Protein AF-A0A015TTP5-F1 (afdb_monomer_lite)

Sequence (247 aa):
EFKDDIIRSNTDPIQEREKSLESRDKLELQMKDNTYEEDYQNMPSEIISFYQAVRSLEIVGQIIKNRKGSISKQKLHEMIKELYLTAFRTIGFLGKIVKSTKEELTISIQSKVEKADSKSEIAERINLFFQLMSFNFCLGIFSKVINSVGNRDLKPIFDDVANELNTPAAKLISFSIKTCYGKLSIPELRLLYKEFENNPVALRILKARVKSYLYNNYVKYDERQRIASTLKMSLIQPRGNNLISRT

Secondary structure (DSSP, 8-state):
---TTEEES---HHHHHHHHHHHHHHHHHHHHHS-GGGSGGGS-HHHHHHHHHHHHHHHHHHHHHHHTTTS-HHHHHHHHHHHHHHHHHHHHHHHHHHHHHHHHHHHHHHTT---HHHHHHHHHHHHHHHHHHHHHHHHHHHHHHHHHH--GGGHHHHHHHHHHH--HHHHHHHHHHHHHHS---HHHHHHHHHHTTT-HHHHHHHHHHHHHHHHSS---HHHHHHHHHHTTPEEE-------S---

Organism: NCBI:txid1339316

Structure (mmCIF, N/CA/C/O backbone):
data_AF-A0A015TTP5-F1
#
_entry.id   AF-A0A015TTP5-F1
#
loop_
_atom_site.group_PDB
_atom_site.id
_atom_site.type_symbol
_atom_site.label_atom_id
_atom_site.label_alt_id
_atom_site.label_comp_id
_atom_site.label_asym_id
_atom_site.label_entity_id
_atom_site.label_seq_id
_atom_site.pdbx_PDB_ins_code
_atom_site.Cartn_x
_atom_site.Cartn_y
_atom_site.Cartn_z
_atom_site.occupancy
_atom_site.B_iso_or_equiv
_atom_site.auth_seq_id
_atom_site.auth_comp_id
_atom_site.auth_asym_id
_atom_site.auth_atom_id
_atom_site.pdbx_PDB_model_num
ATOM 1 N N . GLU A 1 1 ? 1.472 -13.534 -17.812 1.00 41.22 1 GLU A N 1
ATOM 2 C CA . GLU A 1 1 ? 0.434 -12.883 -16.981 1.00 41.22 1 GLU A CA 1
ATOM 3 C C . GLU A 1 1 ? 0.650 -13.152 -15.501 1.00 41.22 1 GLU A C 1
ATOM 5 O O . GLU A 1 1 ? 0.896 -14.294 -15.115 1.00 41.22 1 GLU A O 1
ATOM 10 N N . PHE A 1 2 ? 0.569 -12.111 -14.669 1.00 54.34 2 PHE A N 1
ATOM 11 C CA . PHE A 1 2 ? 0.568 -12.276 -13.216 1.00 54.34 2 PHE A CA 1
ATOM 12 C C . PHE A 1 2 ? -0.787 -12.807 -12.762 1.00 54.34 2 PHE A C 1
ATOM 14 O O . PHE A 1 2 ? -1.829 -12.256 -13.102 1.00 54.34 2 PHE A O 1
ATOM 21 N N . LYS A 1 3 ? -0.775 -13.871 -11.959 1.00 65.62 3 LYS A N 1
ATOM 22 C CA . LYS A 1 3 ? -1.981 -14.476 -11.377 1.00 65.62 3 LYS A CA 1
ATOM 23 C C . LYS A 1 3 ? -2.433 -13.699 -10.133 1.00 65.62 3 LYS A C 1
ATOM 25 O O . LYS A 1 3 ? -2.566 -14.271 -9.049 1.00 65.62 3 LYS A O 1
ATOM 30 N N . ASP A 1 4 ? -2.636 -12.392 -10.285 1.00 70.75 4 ASP A N 1
ATOM 31 C CA . ASP A 1 4 ? -3.106 -11.518 -9.202 1.00 70.75 4 ASP A CA 1
ATOM 32 C C . ASP A 1 4 ? -4.536 -11.881 -8.779 1.00 70.75 4 ASP A C 1
ATOM 34 O O . ASP A 1 4 ? -4.910 -11.680 -7.628 1.00 70.75 4 ASP A O 1
ATOM 38 N N . ASP A 1 5 ? -5.285 -12.534 -9.668 1.00 83.88 5 ASP A N 1
ATOM 39 C CA . ASP A 1 5 ? -6.671 -12.951 -9.457 1.00 83.88 5 ASP A CA 1
ATOM 40 C C . ASP A 1 5 ? -6.821 -14.288 -8.737 1.00 83.88 5 ASP A C 1
ATOM 42 O O . ASP A 1 5 ? -7.934 -14.784 -8.606 1.00 83.88 5 ASP A O 1
ATOM 46 N N . ILE A 1 6 ? -5.732 -14.892 -8.260 1.00 88.56 6 ILE A N 1
ATOM 47 C CA . ILE A 1 6 ? -5.779 -16.208 -7.620 1.00 88.56 6 ILE A CA 1
ATOM 48 C C . ILE A 1 6 ? -5.485 -16.107 -6.121 1.00 88.56 6 ILE A C 1
ATOM 50 O O . ILE A 1 6 ? -4.435 -15.605 -5.690 1.00 88.56 6 ILE A O 1
ATOM 54 N N . ILE A 1 7 ? -6.407 -16.660 -5.329 1.00 89.69 7 ILE A N 1
ATOM 55 C CA . ILE A 1 7 ? -6.339 -16.757 -3.867 1.00 89.69 7 ILE A CA 1
ATOM 56 C C . ILE A 1 7 ? -6.510 -18.229 -3.464 1.00 89.69 7 ILE A C 1
ATOM 58 O O . ILE A 1 7 ? -7.355 -18.943 -3.998 1.00 89.69 7 ILE A O 1
ATOM 62 N N . ARG A 1 8 ? -5.731 -18.701 -2.486 1.00 88.31 8 ARG A N 1
ATOM 63 C CA . ARG A 1 8 ? -5.950 -20.023 -1.875 1.00 88.31 8 ARG A CA 1
ATOM 64 C C . ARG A 1 8 ? -7.269 -20.058 -1.095 1.00 88.31 8 ARG A C 1
ATOM 66 O O . ARG A 1 8 ? -7.571 -19.130 -0.344 1.00 88.31 8 ARG A O 1
ATOM 73 N N . SER A 1 9 ? -8.038 -21.133 -1.233 1.00 86.31 9 SER A N 1
ATOM 74 C CA . SER A 1 9 ? -9.298 -21.335 -0.505 1.00 86.31 9 SER A CA 1
ATOM 75 C C . SER A 1 9 ? -9.102 -21.500 1.001 1.00 86.31 9 SER A C 1
ATOM 77 O O . SER A 1 9 ? -9.989 -21.144 1.770 1.00 86.31 9 SER A O 1
ATOM 79 N N . ASN A 1 10 ? -7.936 -21.998 1.412 1.00 83.88 10 ASN A N 1
ATOM 80 C CA . ASN A 1 10 ? -7.539 -22.123 2.803 1.00 83.88 10 ASN A CA 1
ATOM 81 C C . ASN A 1 10 ? -6.061 -21.744 2.967 1.00 83.88 10 ASN A C 1
ATOM 83 O O . ASN A 1 10 ? -5.240 -22.005 2.084 1.00 83.88 10 ASN A O 1
ATOM 87 N N . THR A 1 11 ? -5.745 -21.115 4.090 1.00 86.62 11 THR A N 1
ATOM 88 C CA . THR A 1 11 ? -4.400 -20.714 4.516 1.00 86.62 11 THR A CA 1
ATOM 89 C C . THR A 1 11 ? -4.363 -20.798 6.030 1.00 86.62 11 THR A C 1
ATOM 91 O O . THR A 1 11 ? -5.332 -20.369 6.653 1.00 86.62 11 THR A O 1
ATOM 94 N N . ASP A 1 12 ? -3.273 -21.297 6.610 1.00 92.38 12 ASP A N 1
ATOM 95 C CA . ASP A 1 12 ? -3.046 -21.197 8.051 1.00 92.38 12 ASP A CA 1
ATOM 96 C C . ASP A 1 12 ? -2.547 -19.778 8.381 1.00 92.38 12 ASP A C 1
ATOM 98 O O . ASP A 1 12 ? -1.415 -19.434 8.023 1.00 92.38 12 ASP A O 1
ATOM 102 N N . PRO A 1 13 ? -3.365 -18.924 9.028 1.00 93.06 13 PRO A N 1
ATOM 103 C CA . PRO A 1 13 ? -2.967 -17.551 9.300 1.00 93.06 13 PRO A CA 1
ATOM 104 C C . PRO A 1 13 ? -1.815 -17.435 10.296 1.00 93.06 13 PRO A C 1
ATOM 106 O O . PRO A 1 13 ? -1.147 -16.404 10.289 1.00 93.06 13 PRO A O 1
ATOM 109 N N . ILE A 1 14 ? -1.594 -18.434 11.161 1.00 93.31 14 ILE A N 1
ATOM 110 C CA . ILE A 1 14 ? -0.469 -18.421 12.106 1.00 93.31 14 ILE A CA 1
ATOM 111 C C . ILE A 1 14 ? 0.828 -18.600 11.323 1.00 93.31 14 ILE A C 1
ATOM 113 O O . ILE A 1 14 ? 1.682 -17.720 11.382 1.00 93.31 14 ILE A O 1
ATOM 117 N N . GLN A 1 15 ? 0.911 -19.644 10.496 1.00 94.06 15 GLN A N 1
ATOM 118 C CA . GLN A 1 15 ? 2.095 -19.909 9.671 1.00 94.06 15 GLN A CA 1
ATOM 119 C C . GLN A 1 15 ? 2.424 -18.746 8.722 1.00 94.06 15 GLN A C 1
ATOM 121 O O . GLN A 1 15 ? 3.586 -18.376 8.560 1.00 94.06 15 GLN A O 1
ATOM 126 N N . GLU A 1 16 ? 1.414 -18.130 8.093 1.00 92.62 16 GLU A N 1
ATOM 127 C CA . GLU A 1 16 ? 1.638 -16.977 7.205 1.00 92.62 16 GLU A CA 1
ATOM 128 C C . GLU A 1 16 ? 2.174 -15.752 7.974 1.00 92.62 16 GLU A C 1
ATOM 130 O O . GLU A 1 16 ? 3.044 -15.035 7.466 1.00 92.62 16 GLU A O 1
ATOM 135 N N . ARG A 1 17 ? 1.714 -15.527 9.214 1.00 91.94 17 ARG A N 1
ATOM 136 C CA . ARG A 1 17 ? 2.232 -14.453 10.077 1.00 91.94 17 ARG A CA 1
ATOM 137 C C . ARG A 1 17 ? 3.652 -14.745 10.548 1.00 91.94 17 ARG A C 1
ATOM 139 O O . ARG A 1 17 ? 4.483 -13.847 10.463 1.00 91.94 17 ARG A O 1
ATOM 146 N N . GLU A 1 18 ? 3.935 -15.965 10.998 1.00 94.00 18 GLU A N 1
ATOM 147 C CA . GLU A 1 18 ? 5.277 -16.395 11.419 1.00 94.00 18 GLU A CA 1
ATOM 148 C C . GLU A 1 18 ? 6.285 -16.203 10.290 1.00 94.00 18 GLU A C 1
ATOM 150 O O . GLU A 1 18 ? 7.279 -15.502 10.461 1.00 94.00 18 GLU A O 1
ATOM 155 N N . LYS A 1 19 ? 5.958 -16.675 9.082 1.00 91.88 19 LYS A N 1
ATOM 156 C CA . LYS A 1 19 ? 6.789 -16.459 7.894 1.00 91.88 19 LYS A CA 1
ATOM 157 C C . LYS A 1 19 ? 7.046 -14.975 7.617 1.00 91.88 19 LYS A C 1
ATOM 159 O O . LYS A 1 19 ? 8.153 -14.590 7.236 1.00 91.88 19 LYS A O 1
ATOM 164 N N . SER A 1 20 ? 6.024 -14.132 7.779 1.00 87.81 20 SER A N 1
ATOM 165 C CA . SER A 1 20 ? 6.180 -12.687 7.607 1.00 87.81 20 SER A CA 1
ATOM 166 C C . SER A 1 20 ? 7.054 -12.056 8.693 1.00 87.81 20 SER A C 1
ATOM 168 O O . SER A 1 20 ? 7.734 -11.078 8.388 1.00 87.81 20 SER A O 1
ATOM 170 N N . LEU A 1 21 ? 7.012 -12.552 9.931 1.00 89.00 21 LEU A N 1
ATOM 171 C CA . LEU A 1 21 ? 7.834 -12.067 11.040 1.00 89.00 21 LEU A CA 1
ATOM 172 C C . LEU A 1 21 ? 9.293 -12.491 10.858 1.00 89.00 21 LEU A C 1
ATOM 174 O O . LEU A 1 21 ? 10.160 -11.627 10.819 1.00 89.00 21 LEU A O 1
ATOM 178 N N . GLU A 1 22 ? 9.555 -13.768 10.574 1.00 92.69 22 GLU A N 1
ATOM 179 C CA . GLU A 1 22 ? 10.908 -14.268 10.296 1.00 92.69 22 GLU A CA 1
ATOM 180 C C . GLU A 1 22 ? 11.581 -13.521 9.141 1.00 92.69 22 GLU A C 1
ATOM 182 O O . GLU A 1 22 ? 12.772 -13.209 9.184 1.00 92.69 22 GLU A O 1
ATOM 187 N N . SER A 1 23 ? 10.823 -13.227 8.079 1.00 88.69 23 SER A N 1
ATOM 188 C CA . SER A 1 23 ? 11.346 -12.453 6.953 1.00 88.69 23 SER A CA 1
ATOM 189 C C . SER A 1 23 ? 11.719 -11.029 7.358 1.00 88.69 23 SER A C 1
ATOM 191 O O . SER A 1 23 ? 12.643 -10.471 6.772 1.00 88.69 23 SER A O 1
ATOM 193 N N . ARG A 1 24 ? 11.000 -10.425 8.310 1.00 85.00 24 ARG A N 1
ATOM 194 C CA . ARG A 1 24 ? 11.309 -9.082 8.814 1.00 85.00 24 ARG A CA 1
ATOM 195 C C . ARG A 1 24 ? 12.529 -9.104 9.720 1.00 85.00 24 ARG A C 1
ATOM 197 O O . ARG A 1 24 ? 13.403 -8.270 9.527 1.00 85.00 24 ARG A O 1
ATOM 204 N N . ASP A 1 25 ? 12.621 -10.081 10.615 1.00 87.62 25 ASP A N 1
ATOM 205 C CA . ASP A 1 25 ? 13.754 -10.219 11.532 1.00 87.62 25 ASP A CA 1
ATOM 206 C C . ASP A 1 25 ? 15.064 -10.430 10.760 1.00 87.62 25 ASP A C 1
ATOM 208 O O . ASP A 1 25 ? 16.069 -9.777 11.037 1.00 87.62 25 ASP A O 1
ATOM 212 N N . LYS A 1 26 ? 15.043 -11.265 9.710 1.00 89.38 26 LYS A N 1
ATOM 213 C CA . LYS A 1 26 ? 16.198 -11.453 8.813 1.00 89.38 26 LYS A CA 1
ATOM 214 C C . LYS A 1 26 ? 16.623 -10.155 8.127 1.00 89.38 26 LYS A C 1
ATOM 216 O O . LYS A 1 26 ? 17.817 -9.887 8.038 1.00 89.38 26 LYS A O 1
ATOM 221 N N . LEU A 1 27 ? 15.664 -9.356 7.654 1.00 84.00 27 LEU A N 1
ATOM 222 C CA . LEU A 1 27 ? 15.956 -8.060 7.037 1.00 84.00 27 LEU A CA 1
ATOM 223 C C . LEU A 1 27 ? 16.527 -7.070 8.059 1.00 84.00 27 LEU A C 1
ATOM 225 O O . LEU A 1 27 ? 17.485 -6.374 7.746 1.00 84.00 27 LEU A O 1
ATOM 229 N N . GLU A 1 28 ? 15.986 -7.017 9.278 1.00 81.56 28 GLU A N 1
ATOM 230 C CA . GLU A 1 28 ? 16.507 -6.141 10.335 1.00 81.56 28 GLU A CA 1
ATOM 231 C C . GLU A 1 28 ? 17.937 -6.513 10.746 1.00 81.56 28 GLU A C 1
ATOM 233 O O . GLU A 1 28 ? 18.759 -5.617 10.932 1.00 81.56 28 GLU A O 1
ATOM 238 N N . LEU A 1 29 ? 18.257 -7.808 10.838 1.00 82.75 29 LEU A N 1
ATOM 239 C CA . LEU A 1 29 ? 19.622 -8.276 11.100 1.00 82.75 29 LEU A CA 1
ATOM 240 C C . LEU A 1 29 ? 20.583 -7.858 9.979 1.00 82.75 29 LEU A C 1
ATOM 242 O O . LEU A 1 29 ? 21.609 -7.245 10.256 1.00 82.75 29 LEU A O 1
ATOM 246 N N . GLN A 1 30 ? 20.206 -8.082 8.716 1.00 79.69 30 GLN A N 1
ATOM 247 C CA . GLN A 1 30 ? 21.008 -7.660 7.559 1.00 79.69 30 GLN A CA 1
ATOM 248 C C . GLN A 1 30 ? 21.230 -6.142 7.506 1.00 79.69 30 GLN A C 1
ATOM 250 O O . GLN A 1 30 ? 22.276 -5.683 7.058 1.00 79.69 30 GLN A O 1
ATOM 255 N N . MET A 1 31 ? 20.251 -5.351 7.951 1.00 70.62 31 MET A N 1
ATOM 256 C CA . MET A 1 31 ? 20.375 -3.894 7.990 1.00 70.62 31 MET A CA 1
ATOM 257 C C . MET A 1 31 ? 21.235 -3.389 9.153 1.00 70.62 31 MET A C 1
ATOM 259 O O . MET A 1 31 ? 21.805 -2.312 9.022 1.00 70.62 31 MET A O 1
ATOM 263 N N . LYS A 1 32 ? 21.330 -4.124 10.271 1.00 65.19 32 LYS A N 1
ATOM 264 C CA . LYS A 1 32 ? 22.196 -3.762 11.409 1.00 65.19 32 LYS A CA 1
ATOM 265 C C . LYS A 1 32 ? 23.677 -4.014 11.132 1.00 65.19 32 LYS A C 1
ATOM 267 O O . LYS A 1 32 ? 24.497 -3.238 11.608 1.00 65.19 32 LYS A O 1
ATOM 272 N N . ASP A 1 33 ? 23.998 -5.055 10.367 1.00 58.06 33 ASP A N 1
ATOM 273 C CA . ASP A 1 33 ? 25.385 -5.377 10.000 1.00 58.06 33 ASP A CA 1
ATOM 274 C C . ASP A 1 33 ? 25.953 -4.430 8.929 1.00 58.06 33 ASP A C 1
ATOM 276 O O . ASP A 1 33 ? 27.167 -4.294 8.798 1.00 58.06 33 ASP A O 1
ATOM 280 N N . ASN A 1 34 ? 25.089 -3.728 8.189 1.00 55.97 34 ASN A N 1
ATOM 281 C CA . ASN A 1 34 ? 25.504 -2.681 7.265 1.00 55.97 34 ASN A CA 1
ATOM 282 C C . ASN A 1 34 ? 25.530 -1.327 7.994 1.00 55.97 34 ASN A C 1
ATOM 284 O O . ASN A 1 34 ? 24.497 -0.673 8.154 1.00 55.97 34 ASN A O 1
ATOM 288 N N . THR A 1 35 ? 26.715 -0.875 8.403 1.00 52.88 35 THR A N 1
ATOM 289 C CA . THR A 1 35 ? 26.990 0.485 8.899 1.00 52.88 35 THR A CA 1
ATOM 290 C C . THR A 1 35 ? 26.777 1.526 7.786 1.00 52.88 35 THR A C 1
ATOM 292 O O . THR A 1 35 ? 27.709 2.114 7.254 1.00 52.88 35 THR A O 1
ATOM 295 N N . TYR A 1 36 ? 25.524 1.781 7.403 1.00 52.91 36 TYR A N 1
ATOM 296 C CA . TYR A 1 36 ? 25.169 2.830 6.435 1.00 52.91 36 TYR A CA 1
ATOM 297 C C . TYR A 1 36 ? 25.340 4.255 6.992 1.00 52.91 36 TYR A C 1
ATOM 299 O O . TYR A 1 36 ? 25.224 5.220 6.238 1.00 52.91 36 TYR A O 1
ATOM 307 N N . GLU A 1 37 ? 25.581 4.412 8.298 1.00 53.44 37 GLU A N 1
ATOM 308 C CA . GLU A 1 37 ? 25.759 5.734 8.912 1.00 53.44 37 GLU A CA 1
ATOM 309 C C . GLU A 1 37 ? 27.061 6.422 8.472 1.00 53.44 37 GLU A C 1
ATOM 311 O O . GLU A 1 37 ? 27.081 7.648 8.382 1.00 53.44 37 GLU A O 1
ATOM 316 N N . GLU A 1 38 ? 28.108 5.669 8.113 1.00 52.72 38 GLU A N 1
ATOM 317 C CA . GLU A 1 38 ? 29.400 6.248 7.709 1.00 52.72 38 GLU A CA 1
ATOM 318 C C . GLU A 1 38 ? 29.422 6.775 6.260 1.00 52.72 38 GLU A C 1
ATOM 320 O O . GLU A 1 38 ? 30.269 7.604 5.937 1.00 52.72 38 GLU A O 1
ATOM 325 N N . ASP A 1 39 ? 28.460 6.397 5.405 1.00 63.62 39 ASP A N 1
ATOM 326 C CA . ASP A 1 39 ? 28.459 6.748 3.968 1.00 63.62 39 ASP A CA 1
ATOM 327 C C . ASP A 1 39 ? 27.261 7.620 3.535 1.00 63.62 39 ASP A C 1
ATOM 329 O O . ASP A 1 39 ? 27.062 7.921 2.356 1.00 63.62 39 ASP A O 1
ATOM 333 N N . TYR A 1 40 ? 26.449 8.075 4.497 1.00 65.94 40 TYR A N 1
ATOM 334 C CA . TYR A 1 40 ? 25.238 8.864 4.241 1.00 65.94 40 TYR A CA 1
ATOM 335 C C . TYR A 1 40 ? 25.513 10.182 3.498 1.00 65.94 40 TYR A C 1
ATOM 337 O O . TYR A 1 40 ? 24.699 10.624 2.690 1.00 65.94 40 TYR A O 1
ATOM 345 N N . GLN A 1 41 ? 26.667 10.807 3.759 1.00 66.69 41 GLN A N 1
ATOM 346 C CA . GLN A 1 41 ? 27.068 12.073 3.135 1.00 66.69 41 GLN A CA 1
ATOM 347 C C . GLN A 1 41 ? 27.548 11.909 1.684 1.00 66.69 41 GLN A C 1
ATOM 349 O O . GLN A 1 41 ? 27.525 12.880 0.932 1.00 66.69 41 GLN A O 1
ATOM 354 N N . ASN A 1 42 ? 27.946 10.699 1.277 1.00 78.62 42 ASN A N 1
ATOM 355 C CA . ASN A 1 42 ? 28.451 10.426 -0.072 1.00 78.62 42 ASN A CA 1
ATOM 356 C C . ASN A 1 42 ? 27.369 9.880 -1.015 1.00 78.62 42 ASN A C 1
ATOM 358 O O . ASN A 1 42 ? 27.622 9.674 -2.203 1.00 78.62 42 ASN A O 1
ATOM 362 N N . MET A 1 43 ? 26.157 9.631 -0.512 1.00 82.44 43 MET A N 1
AT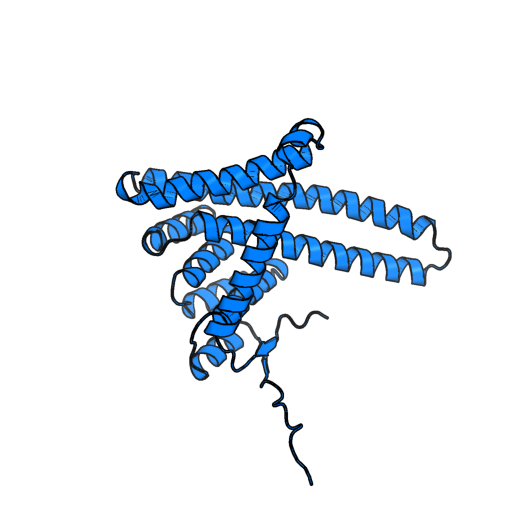OM 363 C CA . MET A 1 43 ? 25.055 9.154 -1.341 1.00 82.44 43 MET A CA 1
ATOM 364 C C . MET A 1 43 ? 24.508 10.258 -2.262 1.00 82.44 43 MET A C 1
ATOM 366 O O . MET A 1 43 ? 24.471 11.430 -1.885 1.00 82.44 43 MET A O 1
ATOM 370 N N . PRO A 1 44 ? 23.989 9.892 -3.451 1.00 86.06 44 PRO A N 1
ATOM 371 C CA . PRO A 1 44 ? 23.235 10.807 -4.299 1.00 86.06 44 PRO A CA 1
ATOM 372 C C . PRO A 1 44 ? 22.109 11.516 -3.534 1.00 86.06 44 PRO A C 1
ATOM 374 O O . PRO A 1 44 ? 21.405 10.908 -2.720 1.00 86.06 44 PRO A O 1
ATOM 377 N N . SER A 1 45 ? 21.897 12.797 -3.842 1.00 85.69 45 SER A N 1
ATOM 378 C CA . SER A 1 45 ? 20.911 13.666 -3.178 1.00 85.69 45 SER A CA 1
ATOM 379 C C . SER A 1 45 ? 19.484 13.094 -3.176 1.00 85.69 45 SER A C 1
ATOM 381 O O . SER A 1 45 ? 18.702 13.290 -2.239 1.00 85.69 45 SER A O 1
ATOM 383 N N . GLU A 1 46 ? 19.157 12.330 -4.213 1.00 84.81 46 GLU A N 1
ATOM 384 C CA . GLU A 1 46 ? 17.897 11.642 -4.430 1.00 84.81 46 GLU A CA 1
ATOM 385 C C . GLU A 1 46 ? 17.688 10.520 -3.409 1.00 84.81 46 GLU A C 1
ATOM 387 O O . GLU A 1 46 ? 16.586 10.357 -2.878 1.00 84.81 46 GLU A O 1
ATOM 392 N N . ILE A 1 47 ? 18.754 9.778 -3.095 1.00 84.31 47 ILE A N 1
ATOM 393 C CA . ILE A 1 47 ? 18.742 8.698 -2.103 1.00 84.31 47 ILE A CA 1
ATOM 394 C C . ILE A 1 47 ? 18.625 9.285 -0.695 1.00 84.31 47 ILE A C 1
ATOM 396 O O . ILE A 1 47 ? 17.814 8.805 0.100 1.00 84.31 47 ILE A O 1
ATOM 400 N N . ILE A 1 48 ? 19.356 10.367 -0.413 1.00 86.12 48 ILE A N 1
ATOM 401 C CA . ILE A 1 48 ? 19.271 11.107 0.855 1.00 86.12 48 ILE A CA 1
ATOM 402 C C . ILE A 1 48 ? 17.834 11.594 1.086 1.00 86.12 48 ILE A C 1
ATOM 404 O O . ILE A 1 48 ? 17.237 11.313 2.126 1.00 86.12 48 ILE A O 1
ATOM 408 N N . SER A 1 49 ? 17.241 12.260 0.091 1.00 87.12 49 SER A N 1
ATOM 409 C CA . SER A 1 49 ? 15.867 12.777 0.170 1.00 87.12 49 SER A CA 1
ATOM 410 C C . SER A 1 49 ? 14.844 11.659 0.384 1.00 87.12 49 SER A C 1
ATOM 412 O O . SER A 1 49 ? 13.909 11.795 1.178 1.00 87.12 49 SER A O 1
ATOM 414 N N . PHE A 1 50 ? 15.029 10.527 -0.301 1.00 88.69 50 PHE A N 1
ATOM 415 C CA . PHE A 1 50 ? 14.201 9.342 -0.119 1.00 88.69 50 PHE A CA 1
ATOM 416 C C . PHE A 1 50 ? 14.295 8.792 1.311 1.00 88.69 50 PHE A C 1
ATOM 418 O O . PHE A 1 50 ? 13.264 8.565 1.953 1.00 88.69 50 PHE A O 1
ATOM 425 N N . TYR A 1 51 ? 15.513 8.617 1.828 1.00 87.31 51 TYR A N 1
ATOM 426 C CA . TYR A 1 51 ? 15.743 8.111 3.178 1.00 87.31 51 TYR A CA 1
ATOM 427 C C . TYR A 1 51 ? 15.134 9.031 4.238 1.00 87.31 51 TYR A C 1
ATOM 429 O O . TYR A 1 51 ? 14.414 8.557 5.119 1.00 87.31 51 TYR A O 1
ATOM 437 N N . GLN A 1 52 ? 15.341 10.347 4.118 1.00 89.44 52 GLN A N 1
ATOM 438 C CA . GLN A 1 52 ? 14.741 11.334 5.018 1.00 89.44 52 GLN A CA 1
ATOM 439 C C . GLN A 1 52 ? 13.221 11.235 5.015 1.00 89.44 52 GLN A C 1
ATOM 441 O O . GLN A 1 52 ? 12.626 11.141 6.085 1.00 89.44 52 GLN A O 1
ATOM 446 N N . ALA A 1 53 ? 12.592 11.175 3.837 1.00 92.44 53 ALA A N 1
ATOM 447 C CA . ALA A 1 53 ? 11.144 11.046 3.743 1.00 92.44 53 ALA A CA 1
ATOM 448 C C . ALA A 1 53 ? 10.642 9.780 4.457 1.00 92.44 53 ALA A C 1
ATOM 450 O O . ALA A 1 53 ? 9.720 9.859 5.269 1.00 92.44 53 ALA A O 1
ATOM 451 N N . VAL A 1 54 ? 11.275 8.624 4.225 1.00 90.50 54 VAL A N 1
ATOM 452 C CA . VAL A 1 54 ? 10.896 7.362 4.887 1.00 90.50 54 VAL A CA 1
ATOM 453 C C . VAL A 1 54 ? 11.104 7.434 6.404 1.00 90.50 54 VAL A C 1
ATOM 455 O O . VAL A 1 54 ? 10.214 7.030 7.155 1.00 90.50 54 VAL A O 1
ATOM 458 N N . ARG A 1 55 ? 12.221 7.995 6.880 1.00 90.56 55 ARG A N 1
ATOM 459 C CA . ARG A 1 55 ? 12.481 8.169 8.320 1.00 90.56 55 ARG A CA 1
ATOM 460 C C . ARG A 1 55 ? 11.500 9.139 8.968 1.00 90.56 55 ARG A C 1
ATOM 462 O O . ARG A 1 55 ? 11.026 8.872 10.071 1.00 90.56 55 ARG A O 1
ATOM 469 N N . SER A 1 56 ? 11.133 10.220 8.286 1.00 92.62 56 SER A N 1
ATOM 470 C CA . SER A 1 56 ? 10.095 11.138 8.756 1.00 92.62 56 SER A CA 1
ATOM 471 C C . SER A 1 56 ? 8.744 10.436 8.887 1.00 92.62 56 SER A C 1
ATOM 473 O O . SER A 1 56 ? 8.076 10.625 9.905 1.00 92.62 56 SER A O 1
ATOM 475 N N . LEU A 1 57 ? 8.364 9.579 7.925 1.00 94.19 57 LEU A N 1
ATOM 476 C CA . LEU A 1 57 ? 7.141 8.772 8.028 1.00 94.19 57 LEU A CA 1
ATOM 477 C C . LEU A 1 57 ? 7.149 7.895 9.291 1.00 94.19 57 LEU A C 1
ATOM 479 O O . LEU A 1 57 ? 6.149 7.820 10.010 1.00 94.19 57 LEU A O 1
ATOM 483 N N . GLU A 1 58 ? 8.286 7.260 9.578 1.00 91.50 58 GLU A N 1
ATOM 484 C CA . GLU A 1 58 ? 8.463 6.403 10.750 1.00 91.50 58 GLU A CA 1
ATOM 485 C C . GLU A 1 58 ? 8.375 7.187 12.060 1.00 91.50 58 GLU A C 1
ATOM 487 O O . GLU A 1 58 ? 7.551 6.854 12.913 1.00 91.50 58 GLU A O 1
ATOM 492 N N . ILE A 1 59 ? 9.177 8.243 12.209 1.00 93.38 59 ILE A N 1
ATOM 493 C CA . ILE A 1 59 ? 9.270 9.028 13.447 1.00 93.38 59 ILE A CA 1
ATOM 494 C C . ILE A 1 59 ? 7.927 9.689 13.766 1.00 93.38 59 ILE A C 1
ATOM 496 O O . ILE A 1 59 ? 7.411 9.544 14.876 1.00 93.38 59 ILE A O 1
ATOM 500 N N . VAL A 1 60 ? 7.323 10.377 12.792 1.00 94.81 60 VAL A N 1
ATOM 501 C CA . VAL A 1 60 ? 6.043 11.070 12.998 1.00 94.81 60 VAL A CA 1
ATOM 502 C C . VAL A 1 60 ? 4.925 10.064 13.274 1.00 94.81 60 VAL A C 1
ATOM 504 O O . VAL A 1 60 ? 4.087 10.305 14.145 1.00 94.81 60 VAL A O 1
ATOM 507 N N . GLY A 1 61 ? 4.938 8.902 12.612 1.00 94.38 61 GLY A N 1
ATOM 508 C CA . GLY A 1 61 ? 3.982 7.836 12.901 1.00 94.38 61 GLY A CA 1
ATOM 509 C C . GLY A 1 61 ? 4.097 7.291 14.327 1.00 94.38 61 GLY A C 1
ATOM 510 O O . GLY A 1 61 ? 3.080 7.129 15.006 1.00 94.38 61 GLY A O 1
ATOM 511 N N . GLN A 1 62 ? 5.320 7.097 14.830 1.00 92.31 62 GLN A N 1
ATOM 512 C CA . GLN A 1 62 ? 5.542 6.686 16.222 1.00 92.31 62 GLN A CA 1
ATOM 513 C C . GLN A 1 62 ? 5.080 7.752 17.221 1.00 92.31 62 GLN A C 1
ATOM 515 O O . GLN A 1 62 ? 4.453 7.416 18.228 1.00 92.31 62 GLN A O 1
ATOM 520 N N . ILE A 1 63 ? 5.311 9.038 16.932 1.00 94.81 63 ILE A N 1
ATOM 521 C CA . ILE A 1 63 ? 4.798 10.139 17.760 1.00 94.81 63 ILE A CA 1
ATOM 522 C C . ILE A 1 63 ? 3.269 10.077 17.833 1.00 94.81 63 ILE A C 1
ATOM 524 O O . ILE A 1 63 ? 2.720 10.115 18.935 1.00 94.81 63 ILE A O 1
ATOM 528 N N . ILE A 1 64 ? 2.582 9.920 16.694 1.00 94.81 64 ILE A N 1
ATOM 529 C CA . ILE A 1 64 ? 1.119 9.771 16.653 1.00 94.81 64 ILE A CA 1
ATOM 530 C C . ILE A 1 64 ? 0.673 8.593 17.523 1.00 94.81 64 ILE A C 1
ATOM 532 O O . ILE A 1 64 ? -0.203 8.759 18.369 1.00 94.81 64 ILE A O 1
ATOM 536 N N . LYS A 1 65 ? 1.280 7.411 17.362 1.00 90.94 65 LYS A N 1
ATOM 537 C CA . LYS A 1 65 ? 0.891 6.214 18.125 1.00 90.94 65 LYS A CA 1
ATOM 538 C C . LYS A 1 65 ? 1.066 6.389 19.629 1.00 90.94 65 LYS A C 1
ATOM 540 O O . LYS A 1 65 ? 0.160 6.030 20.382 1.00 90.94 65 LYS A O 1
ATOM 545 N N . ASN A 1 66 ? 2.197 6.956 20.041 1.00 91.94 66 ASN A N 1
ATOM 546 C CA . ASN A 1 66 ? 2.583 7.062 21.446 1.00 91.94 66 ASN A CA 1
ATOM 547 C C . ASN A 1 66 ? 1.921 8.247 22.161 1.00 91.94 66 ASN A C 1
ATOM 549 O O . ASN A 1 66 ? 1.784 8.222 23.380 1.00 91.94 66 ASN A O 1
ATOM 553 N N . ARG A 1 67 ? 1.494 9.281 21.423 1.00 91.69 67 ARG A N 1
ATOM 554 C CA . ARG A 1 67 ? 0.901 10.507 21.984 1.00 91.69 67 ARG A CA 1
ATOM 555 C C . ARG A 1 67 ? -0.537 10.777 21.537 1.00 91.69 67 ARG A C 1
ATOM 557 O O . ARG A 1 67 ? -1.063 11.851 21.806 1.00 91.69 67 ARG A O 1
ATOM 564 N N . LYS A 1 68 ? -1.229 9.811 20.921 1.00 88.81 68 LYS A N 1
ATOM 565 C CA . LYS A 1 68 ? -2.638 9.964 20.494 1.00 88.81 68 LYS A CA 1
ATOM 566 C C . LYS A 1 68 ? -3.601 10.414 21.601 1.00 88.81 68 LYS A C 1
ATOM 568 O O . LYS A 1 68 ? -4.619 11.011 21.290 1.00 88.81 68 LYS A O 1
ATOM 573 N N . GLY A 1 69 ? -3.298 10.120 22.870 1.00 90.69 69 GLY A N 1
ATOM 574 C CA . GLY A 1 69 ? -4.119 10.538 24.012 1.00 90.69 69 GLY A CA 1
ATOM 575 C C . GLY A 1 69 ? -3.882 11.981 24.470 1.00 90.69 69 GLY A C 1
ATOM 576 O O . GLY A 1 69 ? -4.737 12.541 25.143 1.00 90.69 69 GLY A O 1
ATOM 577 N N . SER A 1 70 ? -2.743 12.585 24.115 1.00 93.44 70 SER A N 1
ATOM 578 C CA . SER A 1 70 ? -2.374 13.953 24.511 1.00 93.44 70 SER A CA 1
ATOM 579 C C . SER A 1 70 ? -2.395 14.958 23.356 1.00 93.44 70 SER A C 1
ATOM 581 O O . SER A 1 70 ? -2.400 16.163 23.595 1.00 93.44 70 SER A O 1
ATOM 583 N N . ILE A 1 71 ? -2.422 14.489 22.107 1.00 94.81 71 ILE A N 1
ATOM 584 C CA . ILE A 1 71 ? -2.548 15.328 20.911 1.00 94.81 71 ILE A CA 1
ATOM 585 C C . ILE A 1 71 ? -4.034 15.505 20.571 1.00 94.81 71 ILE A C 1
ATOM 587 O O . ILE A 1 71 ? -4.796 14.540 20.556 1.00 94.81 71 ILE A O 1
ATOM 591 N N . SER A 1 72 ? -4.451 16.736 20.259 1.00 95.62 72 SER A N 1
ATOM 592 C CA . SER A 1 72 ? -5.836 17.019 19.868 1.00 95.62 72 SER A CA 1
ATOM 593 C C . SER A 1 72 ? -6.236 16.280 18.584 1.00 95.62 72 SER A C 1
ATOM 595 O O . SER A 1 72 ? -5.412 16.050 17.694 1.00 95.62 72 SER A O 1
ATOM 597 N N . LYS A 1 73 ? -7.529 15.955 18.438 1.00 94.44 73 LYS A N 1
ATOM 598 C CA . LYS A 1 73 ? -8.050 15.267 17.241 1.00 94.44 73 LYS A CA 1
ATOM 599 C C . LYS A 1 73 ? -7.711 16.020 15.948 1.00 94.44 73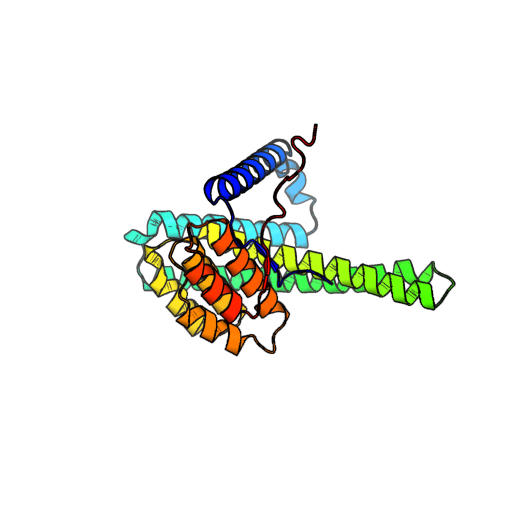 LYS A C 1
ATOM 601 O O . LYS A 1 73 ? -7.294 15.396 14.977 1.00 94.44 73 LYS A O 1
ATOM 606 N N . GLN A 1 74 ? -7.845 17.348 15.951 1.00 96.38 74 GLN A N 1
ATOM 607 C CA . GLN A 1 74 ? -7.498 18.187 14.801 1.00 96.38 74 GLN A CA 1
ATOM 608 C C . GLN A 1 74 ? -6.011 18.077 14.453 1.00 96.38 74 GLN A C 1
ATOM 610 O O . GLN A 1 74 ? -5.661 17.918 13.286 1.00 96.38 74 GLN A O 1
ATOM 615 N N . LYS A 1 75 ? -5.124 18.081 15.456 1.00 97.12 75 LYS A N 1
ATOM 616 C CA . LYS A 1 75 ? -3.693 17.971 15.183 1.00 97.12 75 LYS A CA 1
ATOM 617 C C . LYS A 1 75 ? -3.303 16.578 14.691 1.00 97.12 75 LYS A C 1
ATOM 619 O O . LYS A 1 75 ? -2.501 16.467 13.769 1.00 97.12 75 LYS A O 1
ATOM 624 N N . LEU A 1 76 ? -3.911 15.523 15.237 1.00 96.50 76 LEU A N 1
ATOM 625 C CA . LEU A 1 76 ? -3.755 14.159 14.718 1.00 96.50 76 LEU A CA 1
ATOM 626 C C . LEU A 1 76 ? -4.199 14.056 13.256 1.00 96.50 76 LEU A C 1
ATOM 628 O O . LEU A 1 76 ? -3.509 13.429 12.455 1.00 96.50 76 LEU A O 1
ATOM 632 N N . HIS A 1 77 ? -5.316 14.698 12.911 1.00 97.38 77 HIS A N 1
ATOM 633 C CA . HIS A 1 77 ? -5.813 14.765 11.542 1.00 97.38 77 HIS A CA 1
ATOM 634 C C . HIS A 1 77 ? -4.788 15.412 10.597 1.00 97.38 77 HIS A C 1
ATOM 636 O O . HIS A 1 77 ? -4.412 14.806 9.594 1.00 97.38 77 HIS A O 1
ATOM 642 N N . GLU A 1 78 ? -4.270 16.595 10.940 1.00 97.94 78 GLU A N 1
ATOM 643 C CA . GLU A 1 78 ? -3.223 17.275 10.159 1.00 97.94 78 GLU A CA 1
ATOM 644 C C . GLU A 1 78 ? -1.963 16.417 9.993 1.00 97.94 78 GLU A C 1
ATOM 646 O O . GLU A 1 78 ? -1.441 16.282 8.888 1.00 97.94 78 GLU A O 1
ATOM 651 N N . MET A 1 79 ? -1.481 15.800 11.077 1.00 97.31 79 MET A N 1
ATOM 652 C CA . MET A 1 79 ? -0.265 14.984 11.032 1.00 97.31 79 MET A CA 1
ATOM 653 C C . MET A 1 79 ? -0.441 13.746 10.143 1.00 97.31 79 MET A C 1
ATOM 655 O O . MET A 1 79 ? 0.455 13.409 9.371 1.00 97.31 79 MET A O 1
ATOM 659 N N . ILE A 1 80 ? -1.593 13.072 10.221 1.00 97.00 80 ILE A N 1
ATOM 660 C CA . ILE A 1 80 ? -1.901 11.914 9.370 1.00 97.00 80 ILE A CA 1
ATOM 661 C C . ILE A 1 80 ? -2.032 12.342 7.903 1.00 97.00 80 ILE A C 1
ATOM 663 O O . ILE A 1 80 ? -1.500 11.661 7.023 1.00 97.00 80 ILE A O 1
ATOM 667 N N . LYS A 1 81 ? -2.679 13.482 7.633 1.00 97.88 81 LYS A N 1
ATOM 668 C CA . LYS A 1 81 ? -2.775 14.050 6.284 1.00 97.88 81 LYS A CA 1
ATOM 669 C C . LYS A 1 81 ? -1.391 14.326 5.691 1.00 97.88 81 LYS A C 1
ATOM 671 O O . LYS A 1 81 ? -1.117 13.891 4.573 1.00 97.88 81 LYS A O 1
ATOM 676 N N . GLU A 1 82 ? -0.496 14.973 6.437 1.00 97.06 82 GLU A N 1
ATOM 677 C CA . GLU A 1 82 ? 0.864 15.245 5.953 1.00 97.06 82 GLU A CA 1
ATOM 678 C C . GLU A 1 82 ? 1.699 13.976 5.767 1.00 97.06 82 GLU A C 1
ATOM 680 O O . GLU A 1 82 ? 2.490 13.894 4.825 1.00 97.06 82 GLU A O 1
ATOM 685 N N . LEU A 1 83 ? 1.489 12.943 6.588 1.00 96.25 83 LEU A N 1
ATOM 686 C CA . LEU A 1 83 ? 2.104 11.633 6.366 1.00 96.25 83 LEU A CA 1
ATOM 687 C C . LEU A 1 83 ? 1.656 11.001 5.044 1.00 96.25 83 LEU A C 1
ATOM 689 O O . LEU A 1 83 ? 2.489 10.479 4.301 1.00 96.25 83 LEU A O 1
ATOM 693 N N . TYR A 1 84 ? 0.364 11.072 4.718 1.00 97.56 84 TYR A N 1
ATOM 694 C CA . TYR A 1 84 ? -0.152 10.555 3.447 1.00 97.56 84 TYR A CA 1
ATOM 695 C C . TYR A 1 84 ? 0.437 11.327 2.269 1.00 97.56 84 TYR A C 1
ATOM 697 O O . TYR A 1 84 ? 0.964 10.724 1.335 1.00 97.56 84 TYR A O 1
ATOM 705 N N . LEU A 1 85 ? 0.412 12.659 2.337 1.00 97.31 85 LEU A N 1
ATOM 706 C CA . LEU A 1 85 ? 0.971 13.510 1.290 1.00 97.31 85 LEU A CA 1
ATOM 707 C C . LEU A 1 85 ? 2.471 13.275 1.107 1.00 97.31 85 LEU A C 1
ATOM 709 O O . LEU A 1 85 ? 2.934 13.185 -0.027 1.00 97.31 85 LEU A O 1
ATOM 713 N N . THR A 1 86 ? 3.222 13.114 2.196 1.00 96.31 86 THR A N 1
ATOM 714 C CA . THR A 1 86 ? 4.652 12.785 2.144 1.00 96.31 86 THR A CA 1
ATOM 715 C C . THR A 1 86 ? 4.871 11.450 1.442 1.00 96.31 86 THR A C 1
ATOM 717 O O . THR A 1 86 ? 5.635 11.399 0.483 1.00 96.31 86 THR A O 1
ATOM 720 N N . ALA A 1 87 ? 4.130 10.403 1.813 1.00 96.12 87 ALA A N 1
ATOM 721 C CA . ALA A 1 87 ? 4.203 9.106 1.145 1.00 96.12 87 ALA A CA 1
ATOM 722 C C . ALA A 1 87 ? 3.882 9.196 -0.358 1.00 96.12 87 ALA A C 1
ATOM 724 O O . ALA A 1 87 ? 4.574 8.592 -1.181 1.00 96.12 87 ALA A O 1
ATOM 725 N N . PHE A 1 88 ? 2.875 9.983 -0.744 1.00 95.81 88 PHE A N 1
ATOM 726 C CA . PHE A 1 88 ? 2.516 10.169 -2.153 1.00 95.81 88 PHE A CA 1
ATOM 727 C C . PHE A 1 88 ? 3.577 10.960 -2.921 1.00 95.81 88 PHE A C 1
ATOM 729 O O . PHE A 1 88 ? 3.898 10.593 -4.051 1.00 95.81 88 PHE A O 1
ATOM 736 N N . ARG A 1 89 ? 4.174 11.991 -2.308 1.00 95.19 89 ARG A N 1
ATOM 737 C CA . ARG A 1 89 ? 5.315 12.723 -2.882 1.00 95.19 89 ARG A CA 1
ATOM 738 C C . ARG A 1 89 ? 6.517 11.798 -3.070 1.00 95.19 89 ARG A C 1
ATOM 740 O O . ARG A 1 89 ? 7.122 11.833 -4.136 1.00 95.19 89 ARG A O 1
ATOM 747 N N . THR A 1 90 ? 6.813 10.925 -2.104 1.00 94.00 90 THR A N 1
ATOM 748 C CA . THR A 1 90 ? 7.884 9.920 -2.210 1.00 94.00 90 THR A CA 1
ATOM 749 C C . THR A 1 90 ? 7.635 8.947 -3.365 1.00 94.00 90 THR A C 1
ATOM 751 O O . THR A 1 90 ? 8.543 8.679 -4.151 1.00 94.00 90 THR A O 1
ATOM 754 N N . ILE A 1 91 ? 6.399 8.461 -3.522 1.00 94.31 91 ILE A N 1
ATOM 755 C CA . ILE A 1 91 ? 6.009 7.607 -4.656 1.00 94.31 91 ILE A CA 1
ATOM 756 C C . ILE A 1 91 ? 6.146 8.353 -5.986 1.00 94.31 91 ILE A C 1
ATOM 758 O O . ILE A 1 91 ? 6.723 7.819 -6.932 1.00 94.31 91 ILE A O 1
ATOM 762 N N . GLY A 1 92 ? 5.658 9.592 -6.061 1.00 93.94 92 GLY A N 1
ATOM 763 C CA . GLY A 1 92 ? 5.754 10.417 -7.264 1.00 93.94 92 GLY A CA 1
ATOM 764 C C . GLY A 1 92 ? 7.199 10.738 -7.650 1.00 93.94 92 GLY A C 1
ATOM 765 O O . GLY A 1 92 ? 7.536 10.714 -8.832 1.00 93.94 92 GLY A O 1
ATOM 766 N N . PHE A 1 93 ? 8.060 10.990 -6.663 1.00 92.00 93 PHE A N 1
ATOM 767 C CA . PHE A 1 93 ? 9.488 11.211 -6.863 1.00 92.00 93 PHE A CA 1
ATOM 768 C C . PHE A 1 93 ? 10.173 9.976 -7.453 1.00 92.00 93 PHE A C 1
ATOM 770 O O . PHE A 1 93 ? 10.799 10.085 -8.508 1.00 92.00 93 PHE A O 1
ATOM 777 N N . LEU A 1 94 ? 9.973 8.789 -6.864 1.00 89.44 94 LEU A N 1
ATOM 778 C CA . LEU A 1 94 ? 10.538 7.566 -7.441 1.00 89.44 94 LEU A CA 1
ATOM 779 C C . LEU A 1 94 ? 9.964 7.280 -8.834 1.00 89.44 94 LEU A C 1
ATOM 781 O O . LEU A 1 94 ? 10.692 6.845 -9.719 1.00 89.44 94 LEU A O 1
ATOM 785 N N . GLY A 1 95 ? 8.678 7.555 -9.060 1.00 91.62 95 GLY A N 1
ATOM 786 C CA . GLY A 1 95 ? 8.061 7.389 -10.375 1.00 91.62 95 GLY A CA 1
ATOM 787 C C . GLY A 1 95 ? 8.800 8.149 -11.481 1.00 91.62 95 GLY A C 1
ATOM 788 O O . GLY A 1 95 ? 8.934 7.630 -12.589 1.00 91.62 95 GLY A O 1
ATOM 789 N N . LYS A 1 96 ? 9.338 9.338 -11.175 1.00 91.88 96 LYS A N 1
ATOM 790 C CA . LYS A 1 96 ? 10.166 10.112 -12.114 1.00 91.88 96 LYS A CA 1
ATOM 791 C C . LYS A 1 96 ? 11.507 9.431 -12.387 1.00 91.88 96 LYS A C 1
ATOM 793 O O . LYS A 1 96 ? 11.852 9.280 -13.553 1.00 91.88 96 LYS A O 1
ATOM 798 N N . ILE A 1 97 ? 12.198 8.971 -11.340 1.00 90.00 97 ILE A N 1
ATOM 799 C CA . ILE A 1 97 ? 13.482 8.254 -11.456 1.00 90.00 97 ILE A CA 1
ATOM 800 C C . ILE A 1 97 ? 13.305 6.974 -12.277 1.00 90.00 97 ILE A C 1
ATOM 802 O O . ILE A 1 97 ? 14.021 6.736 -13.241 1.00 90.00 97 ILE A O 1
ATOM 806 N N . VAL A 1 98 ? 12.295 6.165 -11.949 1.00 91.00 98 VAL A N 1
ATOM 807 C CA . VAL A 1 98 ? 11.993 4.932 -12.687 1.00 91.00 98 VAL A CA 1
ATOM 808 C C . VAL A 1 98 ? 11.726 5.226 -14.160 1.00 91.00 98 VAL A C 1
ATOM 810 O O . VAL A 1 98 ? 12.190 4.479 -15.020 1.00 91.00 98 VAL A O 1
ATOM 813 N N . LYS A 1 99 ? 10.993 6.301 -14.468 1.00 91.50 99 LYS A N 1
ATOM 814 C CA . LYS A 1 99 ? 10.699 6.669 -15.852 1.00 91.50 99 LYS A CA 1
ATOM 815 C C . LYS A 1 99 ? 11.977 7.006 -16.628 1.00 91.50 99 LYS A C 1
ATOM 817 O O . LYS A 1 99 ? 12.177 6.417 -17.688 1.00 91.50 99 LYS A O 1
ATOM 822 N N . SER A 1 100 ? 12.837 7.878 -16.096 1.00 91.12 100 SER A N 1
ATOM 823 C CA . SER A 1 100 ? 14.081 8.263 -16.779 1.00 91.12 100 SER A CA 1
ATOM 824 C C . SER A 1 100 ? 15.032 7.074 -16.933 1.00 91.12 100 SER A C 1
ATOM 826 O O . SER A 1 100 ? 15.473 6.780 -18.041 1.00 91.12 100 SER A O 1
ATOM 828 N N . THR A 1 101 ? 15.254 6.300 -15.865 1.00 90.69 101 THR A N 1
ATOM 829 C CA . THR A 1 101 ? 16.136 5.123 -15.913 1.00 90.69 101 THR A CA 1
ATOM 830 C C . THR A 1 101 ? 15.615 4.051 -16.871 1.00 90.69 101 THR A C 1
ATOM 832 O O . THR A 1 101 ? 16.400 3.403 -17.563 1.00 90.69 101 THR A O 1
ATOM 835 N N . LYS A 1 102 ? 14.291 3.854 -16.958 1.00 93.19 102 LYS A N 1
ATOM 836 C CA . LYS A 1 102 ? 13.695 2.926 -17.927 1.00 93.19 102 LYS A CA 1
ATOM 837 C C . LYS A 1 102 ? 13.988 3.352 -19.363 1.00 93.19 102 LYS A C 1
ATOM 839 O O . LYS A 1 102 ? 14.326 2.496 -20.183 1.00 93.19 102 LYS A O 1
ATOM 844 N N . GLU A 1 103 ? 13.807 4.631 -19.675 1.00 91.06 103 GLU A N 1
ATOM 845 C CA . GLU A 1 103 ? 14.040 5.180 -21.015 1.00 91.06 103 GLU A CA 1
ATOM 846 C C . GLU A 1 103 ? 15.516 5.017 -21.412 1.00 91.06 103 GLU A C 1
ATOM 848 O O . GLU A 1 103 ? 15.806 4.428 -22.457 1.00 91.06 103 GLU A O 1
ATOM 853 N N . GLU A 1 104 ? 16.442 5.397 -20.530 1.00 90.69 104 GLU A N 1
ATOM 854 C CA . GLU A 1 104 ? 17.890 5.241 -20.732 1.00 90.69 104 GLU A CA 1
ATOM 855 C C . GLU A 1 104 ? 18.305 3.778 -20.933 1.00 90.69 104 GLU A C 1
ATOM 857 O O . GLU A 1 104 ? 19.026 3.452 -21.882 1.00 90.69 104 GLU A O 1
ATOM 862 N N . LEU A 1 105 ? 17.820 2.870 -20.077 1.00 90.88 105 LEU A N 1
ATOM 863 C CA . LEU A 1 105 ? 18.149 1.448 -20.171 1.00 90.88 105 LEU A CA 1
ATOM 864 C C . LEU A 1 105 ? 17.612 0.830 -21.467 1.00 90.88 105 LEU A C 1
ATOM 866 O O . LEU A 1 105 ? 18.297 0.023 -22.098 1.00 90.88 105 LEU A O 1
ATOM 870 N N . THR A 1 106 ? 16.405 1.226 -21.880 1.00 90.25 106 THR A N 1
ATOM 871 C CA . THR A 1 106 ? 15.794 0.744 -23.126 1.00 90.25 106 THR A CA 1
ATOM 872 C C . THR A 1 106 ? 16.641 1.150 -24.330 1.00 90.25 106 THR A C 1
ATOM 874 O O . THR A 1 106 ? 16.995 0.288 -25.134 1.00 90.25 106 THR A O 1
ATOM 877 N N . ILE A 1 107 ? 17.051 2.421 -24.413 1.00 89.75 107 ILE A N 1
ATOM 878 C CA . ILE A 1 107 ? 17.917 2.934 -25.489 1.00 89.75 107 ILE A CA 1
ATOM 879 C C . ILE A 1 107 ? 19.282 2.223 -25.479 1.00 89.75 107 ILE A C 1
ATOM 881 O O . ILE A 1 107 ? 19.758 1.749 -26.516 1.00 89.75 107 ILE A O 1
ATOM 885 N N . SER A 1 108 ? 19.896 2.093 -24.300 1.00 90.12 108 SER A N 1
ATOM 886 C CA . SER A 1 108 ? 21.217 1.477 -24.129 1.00 90.12 108 SER A CA 1
ATOM 887 C C . SER A 1 108 ? 21.246 0.010 -24.566 1.00 90.12 108 SER A C 1
ATOM 889 O O . SER A 1 108 ? 22.184 -0.416 -25.241 1.00 90.12 108 SER A O 1
ATOM 891 N N . ILE A 1 109 ? 20.207 -0.769 -24.247 1.00 87.56 109 ILE A N 1
ATOM 892 C CA . ILE A 1 109 ? 20.151 -2.181 -24.642 1.00 87.56 109 ILE A CA 1
ATOM 893 C C . ILE A 1 109 ? 19.743 -2.321 -26.115 1.00 87.56 109 ILE A C 1
ATOM 895 O O . ILE A 1 109 ? 20.372 -3.085 -26.845 1.00 87.56 109 ILE A O 1
ATOM 899 N N . GLN A 1 110 ? 18.745 -1.572 -26.594 1.00 87.44 110 GLN A N 1
ATOM 900 C CA . GLN A 1 110 ? 18.285 -1.682 -27.986 1.00 87.44 110 GLN A CA 1
ATOM 901 C C . GLN A 1 110 ? 19.338 -1.245 -29.012 1.00 87.44 110 GLN A C 1
ATOM 903 O O . GLN A 1 110 ? 19.346 -1.773 -30.126 1.00 87.44 110 GLN A O 1
ATOM 908 N N . SER A 1 111 ? 20.235 -0.319 -28.657 1.00 88.56 111 SER A N 1
ATOM 909 C CA . SER A 1 111 ? 21.347 0.094 -29.529 1.00 88.56 111 SER A CA 1
ATOM 910 C C . SER A 1 111 ? 22.388 -1.010 -29.762 1.00 88.56 111 SER A C 1
ATOM 912 O O . SER A 1 111 ? 23.102 -0.963 -30.758 1.00 88.56 111 SER A O 1
ATOM 914 N N . LYS A 1 112 ? 22.435 -2.033 -28.897 1.00 88.00 112 LYS A N 1
ATOM 915 C CA . LYS A 1 112 ? 23.376 -3.166 -28.974 1.00 88.00 112 LYS A CA 1
ATOM 916 C C . LYS A 1 112 ? 22.791 -4.412 -29.647 1.00 88.00 112 LYS A C 1
ATOM 918 O O . LYS A 1 112 ? 23.450 -5.445 -29.701 1.00 88.00 112 LYS A O 1
ATOM 923 N N . VAL A 1 113 ? 21.546 -4.343 -30.114 1.00 88.31 113 VAL A N 1
ATOM 924 C CA . VAL A 1 113 ? 20.808 -5.480 -30.683 1.00 88.31 113 VAL A CA 1
ATOM 925 C C . VAL A 1 113 ? 20.590 -5.236 -32.172 1.00 88.31 113 VAL A C 1
ATOM 927 O O . VAL A 1 113 ? 20.161 -4.157 -32.568 1.00 88.31 113 VAL A O 1
ATOM 930 N N . GLU A 1 114 ? 20.851 -6.234 -33.013 1.00 84.88 114 GLU A N 1
ATOM 931 C CA . GLU A 1 114 ? 20.741 -6.079 -34.473 1.00 84.88 114 GLU A CA 1
ATOM 932 C C . GLU A 1 114 ? 19.32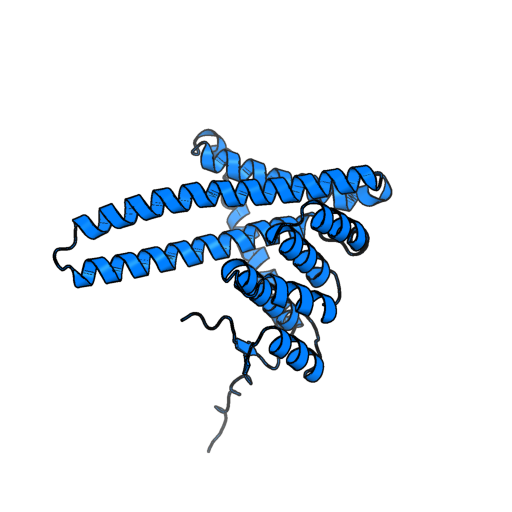3 -6.355 -35.000 1.00 84.88 114 GLU A C 1
ATOM 934 O O . GLU A 1 114 ? 18.842 -5.662 -35.895 1.00 84.88 114 GLU A O 1
ATOM 939 N N . LYS A 1 115 ? 18.608 -7.327 -34.417 1.00 86.44 115 LYS A N 1
ATOM 940 C CA . LYS A 1 115 ? 17.282 -7.766 -34.892 1.00 86.44 115 LYS A CA 1
ATOM 941 C C . LYS A 1 115 ? 16.137 -6.937 -34.302 1.00 86.44 115 LYS A C 1
ATOM 943 O O . LYS A 1 115 ? 16.065 -6.755 -33.088 1.00 86.44 115 LYS A O 1
ATOM 948 N N . ALA A 1 116 ? 15.203 -6.502 -35.152 1.00 78.81 116 ALA A N 1
ATOM 949 C CA . ALA A 1 116 ? 14.045 -5.693 -34.754 1.00 78.81 116 ALA A CA 1
ATOM 950 C C . ALA A 1 116 ? 13.110 -6.416 -33.764 1.00 78.81 116 ALA A C 1
ATOM 952 O O . ALA A 1 116 ? 12.763 -5.840 -32.732 1.00 78.81 116 ALA A O 1
ATOM 953 N N . ASP A 1 117 ? 12.784 -7.688 -34.012 1.00 79.12 117 ASP A N 1
ATOM 954 C CA . ASP A 1 117 ? 11.917 -8.477 -33.120 1.00 79.12 117 ASP A CA 1
ATOM 955 C C . ASP A 1 117 ? 12.524 -8.617 -31.716 1.00 79.12 117 ASP A C 1
ATOM 957 O O . ASP A 1 117 ? 11.846 -8.431 -30.705 1.00 79.12 117 ASP A O 1
ATOM 961 N N . SER A 1 118 ? 13.843 -8.822 -31.636 1.00 85.25 118 SER A N 1
ATOM 962 C CA . SER A 1 118 ? 14.567 -8.893 -30.363 1.00 85.25 118 SER A CA 1
ATOM 963 C C . SER A 1 118 ? 14.559 -7.559 -29.606 1.00 85.25 118 SER A C 1
ATOM 965 O O . SER A 1 118 ? 14.492 -7.557 -28.379 1.00 85.25 118 SER A O 1
ATOM 967 N N . LYS A 1 119 ? 14.578 -6.410 -30.302 1.00 85.31 119 LYS A N 1
ATOM 968 C CA . LYS A 1 119 ? 14.454 -5.085 -29.660 1.00 85.31 119 LYS A CA 1
ATOM 969 C C . LYS A 1 119 ? 13.086 -4.881 -29.017 1.00 85.31 119 LYS A C 1
ATOM 971 O O . LYS A 1 119 ? 13.018 -4.265 -27.950 1.00 85.31 119 LYS A O 1
ATOM 976 N N . SER A 1 120 ? 12.024 -5.366 -29.663 1.00 86.62 120 SER A N 1
ATOM 977 C CA . SER A 1 120 ? 10.659 -5.295 -29.134 1.00 86.62 120 SER A CA 1
ATOM 978 C C . SER A 1 120 ? 10.516 -6.162 -27.880 1.00 86.62 120 SER A C 1
ATOM 980 O O . SER A 1 120 ? 10.133 -5.651 -26.827 1.00 86.62 120 SER A O 1
ATOM 982 N N . GLU A 1 121 ? 10.963 -7.422 -27.937 1.00 88.19 121 GLU A N 1
ATOM 983 C CA . GLU A 1 121 ? 10.902 -8.341 -26.792 1.00 88.19 121 GLU A CA 1
ATOM 984 C C . GLU A 1 121 ? 11.690 -7.811 -25.578 1.00 88.19 121 GLU A C 1
ATOM 986 O O . GLU A 1 121 ? 11.237 -7.877 -24.431 1.00 88.19 121 GLU A O 1
ATOM 991 N N . ILE A 1 122 ? 12.867 -7.229 -25.816 1.00 87.94 122 ILE A N 1
ATOM 992 C CA . ILE A 1 122 ? 13.680 -6.610 -24.763 1.00 87.94 122 ILE A CA 1
ATOM 993 C C . ILE A 1 122 ? 12.946 -5.431 -24.119 1.00 87.94 122 ILE A C 1
ATOM 995 O O . ILE A 1 122 ? 12.919 -5.332 -22.890 1.00 87.94 122 ILE A O 1
ATOM 999 N N . ALA A 1 123 ? 12.332 -4.553 -24.916 1.00 88.25 123 ALA A N 1
ATOM 1000 C CA . ALA A 1 123 ? 11.574 -3.424 -24.386 1.00 88.25 123 ALA A CA 1
ATOM 1001 C C . ALA A 1 123 ? 10.387 -3.886 -23.530 1.00 88.25 123 ALA A C 1
ATOM 1003 O O . ALA A 1 123 ? 10.135 -3.307 -22.469 1.00 88.25 123 ALA A O 1
ATOM 1004 N N . GLU A 1 124 ? 9.698 -4.956 -23.934 1.00 90.25 124 GLU A N 1
ATOM 1005 C CA . GLU A 1 124 ? 8.629 -5.555 -23.132 1.00 90.25 124 GLU A CA 1
ATOM 1006 C C . GLU A 1 124 ? 9.147 -6.094 -21.794 1.00 90.25 124 GLU A C 1
ATOM 1008 O O . GLU A 1 124 ? 8.553 -5.813 -20.748 1.00 90.25 124 GLU A O 1
ATOM 1013 N N . ARG A 1 125 ? 10.283 -6.803 -21.790 1.00 89.56 125 ARG A N 1
ATOM 1014 C CA . ARG A 1 125 ? 10.905 -7.326 -20.558 1.00 89.56 125 ARG A CA 1
ATOM 1015 C C . ARG A 1 125 ? 11.358 -6.208 -19.619 1.00 89.56 125 ARG A C 1
ATOM 1017 O O . ARG A 1 125 ? 11.102 -6.287 -18.416 1.00 89.56 125 ARG A O 1
ATOM 1024 N N . ILE A 1 126 ? 11.974 -5.151 -20.152 1.00 91.44 126 ILE A N 1
ATOM 1025 C CA . ILE A 1 126 ? 12.363 -3.961 -19.378 1.00 91.44 126 ILE A CA 1
ATOM 1026 C C . ILE A 1 126 ? 11.117 -3.288 -18.796 1.00 91.44 126 ILE A C 1
ATOM 1028 O O . ILE A 1 126 ? 11.075 -2.962 -17.608 1.00 91.44 126 ILE A O 1
ATOM 1032 N N . ASN A 1 127 ? 10.069 -3.115 -19.604 1.00 91.12 127 ASN A N 1
ATOM 1033 C CA . ASN A 1 127 ? 8.813 -2.537 -19.146 1.00 91.12 127 ASN A CA 1
ATOM 1034 C C . ASN A 1 127 ? 8.193 -3.361 -18.008 1.00 91.12 127 ASN A C 1
ATOM 1036 O O . ASN A 1 127 ? 7.813 -2.793 -16.986 1.00 91.12 127 ASN A O 1
ATOM 1040 N N . LEU A 1 128 ? 8.150 -4.687 -18.147 1.00 90.88 128 LEU A N 1
ATOM 1041 C CA . LEU A 1 128 ? 7.642 -5.594 -17.121 1.00 90.88 128 LEU A CA 1
ATOM 1042 C C . LEU A 1 128 ? 8.431 -5.481 -15.809 1.00 90.88 128 LEU A C 1
ATOM 1044 O O . LEU A 1 128 ? 7.838 -5.421 -14.730 1.00 90.88 128 LEU A O 1
ATOM 1048 N N . PHE A 1 129 ? 9.761 -5.424 -15.902 1.00 91.50 129 PHE A N 1
ATOM 1049 C CA . PHE A 1 129 ? 10.652 -5.266 -14.756 1.00 91.50 129 PHE A CA 1
ATOM 1050 C C . PHE A 1 129 ? 10.369 -3.971 -13.988 1.00 91.50 129 PHE A C 1
ATOM 1052 O O . PHE A 1 129 ? 10.125 -4.013 -12.780 1.00 91.50 129 PHE A O 1
ATOM 1059 N N . PHE A 1 130 ? 10.313 -2.831 -14.681 1.00 92.00 130 PHE A N 1
ATOM 1060 C CA . PHE A 1 130 ? 10.028 -1.551 -14.030 1.00 92.00 130 PHE A CA 1
ATOM 1061 C C . PHE A 1 130 ? 8.597 -1.474 -13.493 1.00 92.00 130 PHE A C 1
ATOM 1063 O O . PHE A 1 130 ? 8.398 -0.978 -12.389 1.00 92.00 130 PHE A O 1
ATOM 1070 N N . GLN A 1 131 ? 7.606 -2.031 -14.197 1.00 89.88 131 GLN A N 1
ATOM 1071 C CA . GLN A 1 131 ? 6.236 -2.128 -13.683 1.00 89.88 131 GLN A CA 1
ATOM 1072 C C . GLN A 1 131 ? 6.172 -2.922 -12.369 1.00 89.88 131 GLN A C 1
ATOM 1074 O O . GLN A 1 131 ? 5.488 -2.509 -11.429 1.00 89.88 131 GLN A O 1
ATOM 1079 N N . LEU A 1 132 ? 6.883 -4.051 -12.282 1.00 89.75 132 LEU A N 1
ATOM 1080 C CA . LEU A 1 132 ? 6.982 -4.842 -11.055 1.00 89.75 132 LEU A CA 1
ATOM 1081 C C . LEU A 1 132 ? 7.703 -4.094 -9.937 1.00 89.75 132 LEU A C 1
ATOM 1083 O O . LEU A 1 132 ? 7.248 -4.112 -8.793 1.00 89.75 132 LEU A O 1
ATOM 1087 N N . MET A 1 133 ? 8.813 -3.438 -10.259 1.00 90.81 133 MET A N 1
ATOM 1088 C CA . MET A 1 133 ? 9.589 -2.674 -9.292 1.00 90.81 133 MET A CA 1
ATOM 1089 C C . MET A 1 133 ? 8.770 -1.517 -8.715 1.00 90.81 133 MET A C 1
ATOM 1091 O O . MET A 1 133 ? 8.647 -1.410 -7.496 1.00 90.81 133 MET A O 1
ATOM 1095 N N . SER A 1 134 ? 8.133 -0.709 -9.569 1.00 91.69 134 SER A N 1
ATOM 1096 C CA . SER A 1 134 ? 7.255 0.383 -9.139 1.00 91.69 134 SER A CA 1
ATOM 1097 C C . SER A 1 134 ? 6.090 -0.123 -8.297 1.00 91.69 134 SER A C 1
ATOM 1099 O O . SER A 1 134 ? 5.764 0.480 -7.278 1.00 91.69 134 SER A O 1
ATOM 1101 N N . PHE A 1 135 ? 5.480 -1.248 -8.683 1.00 91.50 135 PHE A N 1
ATOM 1102 C CA . PHE A 1 135 ? 4.395 -1.845 -7.911 1.00 91.50 135 PHE A CA 1
ATOM 1103 C C . PHE A 1 135 ? 4.849 -2.250 -6.502 1.00 91.50 135 PHE A C 1
ATOM 1105 O O . PHE A 1 135 ? 4.213 -1.862 -5.520 1.00 91.50 135 PHE A O 1
ATOM 1112 N N . ASN A 1 136 ? 5.970 -2.969 -6.387 1.00 91.00 136 ASN A N 1
ATOM 1113 C CA . ASN A 1 136 ? 6.529 -3.363 -5.092 1.00 91.00 136 ASN A CA 1
ATOM 1114 C C . ASN A 1 136 ? 6.933 -2.153 -4.248 1.00 91.00 136 ASN A C 1
ATOM 1116 O O . ASN A 1 136 ? 6.718 -2.152 -3.038 1.00 91.00 136 ASN A O 1
ATOM 1120 N N . PHE A 1 137 ? 7.454 -1.100 -4.874 1.00 90.75 137 PHE A N 1
ATOM 1121 C CA . PHE A 1 137 ? 7.795 0.126 -4.168 1.00 90.75 137 PHE A CA 1
ATOM 1122 C C . PHE A 1 137 ? 6.566 0.836 -3.590 1.00 90.75 137 PHE A C 1
ATOM 1124 O O . PHE A 1 137 ? 6.569 1.198 -2.413 1.00 90.75 137 PHE A O 1
ATOM 1131 N N . CYS A 1 138 ? 5.488 0.975 -4.371 1.00 92.88 138 CYS A N 1
ATOM 1132 C CA . CYS A 1 138 ? 4.223 1.522 -3.874 1.00 92.88 138 CYS A CA 1
ATOM 1133 C C . CYS A 1 138 ? 3.715 0.730 -2.662 1.00 92.88 138 CYS A C 1
ATOM 1135 O O . CYS A 1 138 ? 3.347 1.321 -1.645 1.00 92.88 138 CYS A O 1
ATOM 1137 N N . LEU A 1 139 ? 3.750 -0.607 -2.739 1.00 92.88 139 LEU A N 1
ATOM 1138 C CA . LEU A 1 139 ? 3.388 -1.470 -1.612 1.00 92.88 139 LEU A CA 1
ATOM 1139 C C . LEU A 1 139 ? 4.324 -1.282 -0.412 1.00 92.88 139 LEU A C 1
ATOM 1141 O O . LEU A 1 139 ? 3.849 -1.286 0.723 1.00 92.88 139 LEU A O 1
ATOM 1145 N N . GLY A 1 140 ? 5.624 -1.089 -0.643 1.00 92.50 140 GLY A N 1
ATOM 1146 C CA . GLY A 1 140 ? 6.617 -0.823 0.396 1.00 92.50 140 GLY A CA 1
ATOM 1147 C C . GLY A 1 140 ? 6.335 0.475 1.152 1.00 92.50 140 GLY A C 1
ATOM 1148 O O . GLY A 1 140 ? 6.241 0.460 2.379 1.00 92.50 140 GLY A O 1
ATOM 1149 N N . ILE A 1 141 ? 6.108 1.581 0.438 1.00 94.12 141 ILE A N 1
ATOM 1150 C CA . ILE A 1 141 ? 5.784 2.879 1.049 1.00 94.12 141 ILE A CA 1
ATOM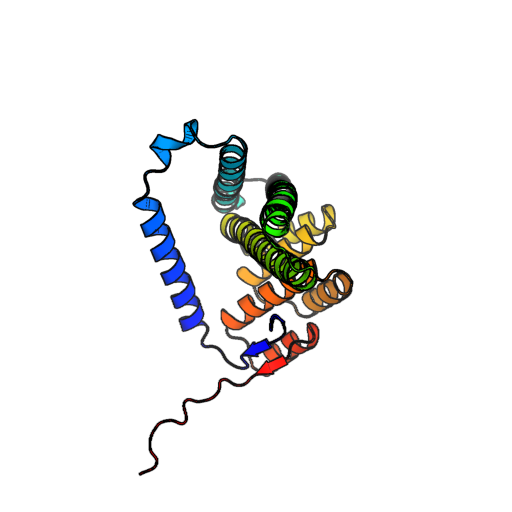 1151 C C . ILE A 1 141 ? 4.443 2.836 1.779 1.00 94.12 141 ILE A C 1
ATOM 1153 O O . ILE A 1 141 ? 4.351 3.298 2.917 1.00 94.12 141 ILE A O 1
ATOM 1157 N N . PHE A 1 142 ? 3.417 2.221 1.186 1.00 94.50 142 PHE A N 1
ATOM 1158 C CA . PHE A 1 142 ? 2.141 2.032 1.880 1.00 94.50 142 PHE A CA 1
ATOM 1159 C C . PHE A 1 142 ? 2.325 1.199 3.146 1.00 94.50 142 PHE A C 1
ATOM 1161 O O . PHE A 1 142 ? 1.816 1.575 4.197 1.00 94.50 142 PHE A O 1
ATOM 1168 N N . SER A 1 143 ? 3.102 0.116 3.080 1.00 92.19 143 SER A N 1
ATOM 1169 C CA . SER A 1 143 ? 3.407 -0.717 4.248 1.00 92.19 143 SER A CA 1
ATOM 1170 C C . SER A 1 143 ? 4.136 0.068 5.334 1.00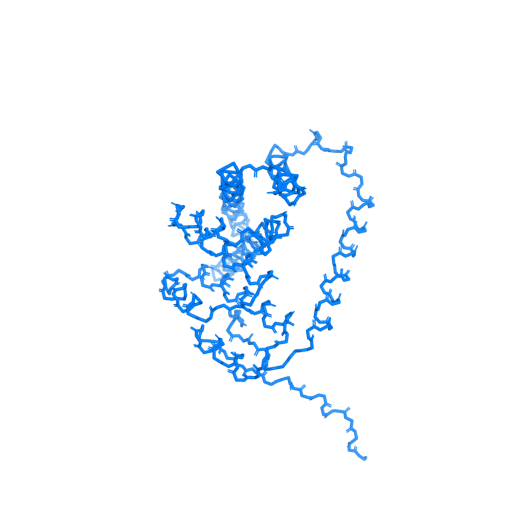 92.19 143 SER A C 1
ATOM 1172 O O . SER A 1 143 ? 3.811 -0.101 6.508 1.00 92.19 143 SER A O 1
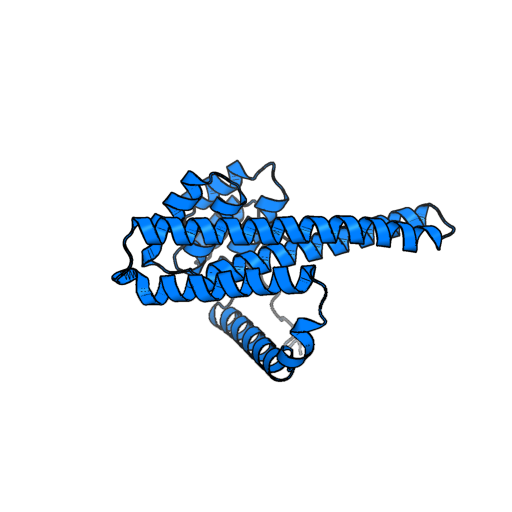ATOM 1174 N N . LYS A 1 144 ? 5.067 0.962 4.971 1.00 92.06 144 LYS A N 1
ATOM 1175 C CA . LYS A 1 144 ? 5.724 1.863 5.926 1.00 92.06 144 LYS A CA 1
ATOM 1176 C C . LYS A 1 144 ? 4.701 2.743 6.632 1.00 92.06 144 LYS A C 1
ATOM 1178 O O . LYS A 1 144 ? 4.601 2.657 7.849 1.00 92.06 144 LYS A O 1
ATOM 1183 N N . VAL A 1 145 ? 3.853 3.470 5.903 1.00 94.56 145 VAL A N 1
ATOM 1184 C CA . VAL A 1 145 ? 2.801 4.298 6.523 1.00 94.56 145 VAL A CA 1
ATOM 1185 C C . VAL A 1 145 ? 1.875 3.458 7.406 1.00 94.56 145 VAL A C 1
ATOM 1187 O O . VAL A 1 145 ? 1.649 3.807 8.564 1.00 94.56 145 VAL A O 1
ATOM 1190 N N . ILE A 1 146 ? 1.376 2.327 6.899 1.00 94.06 146 ILE A N 1
ATOM 1191 C CA . ILE A 1 146 ? 0.467 1.443 7.638 1.00 94.06 146 ILE A CA 1
ATOM 1192 C C . ILE A 1 146 ? 1.095 1.004 8.963 1.00 94.06 146 ILE A C 1
ATOM 1194 O O . ILE A 1 146 ? 0.457 1.113 10.010 1.00 94.06 146 ILE A O 1
ATOM 1198 N N . ASN A 1 147 ? 2.348 0.554 8.934 1.00 90.88 147 ASN A N 1
ATOM 1199 C CA . ASN A 1 147 ? 3.057 0.096 10.124 1.00 90.88 147 ASN A CA 1
ATOM 1200 C C . ASN A 1 147 ? 3.432 1.251 11.062 1.00 90.88 147 ASN A C 1
ATOM 1202 O O . ASN A 1 147 ? 3.474 1.047 12.276 1.00 90.88 147 ASN A O 1
ATOM 1206 N N . SER A 1 148 ? 3.654 2.458 10.540 1.00 90.62 148 SER A N 1
ATOM 1207 C CA . SER A 1 148 ? 4.029 3.631 11.333 1.00 90.62 148 SER A CA 1
ATOM 1208 C C . SER A 1 148 ? 2.841 4.264 12.055 1.00 90.62 148 SER A C 1
ATOM 1210 O O . SER A 1 148 ? 2.969 4.545 13.240 1.00 90.62 148 SER A O 1
ATOM 1212 N N . VAL A 1 149 ? 1.670 4.425 11.419 1.00 91.94 149 VAL A N 1
ATOM 1213 C CA . VAL A 1 149 ? 0.497 5.085 12.049 1.00 91.94 149 VAL A CA 1
ATOM 1214 C C . VAL A 1 149 ? -0.640 4.156 12.442 1.00 91.94 149 VAL A C 1
ATOM 1216 O O . VAL A 1 149 ? -1.468 4.524 13.273 1.00 91.94 149 VAL A O 1
ATOM 1219 N N . GLY A 1 150 ? -0.704 2.956 11.871 1.00 88.88 150 GLY A N 1
ATOM 1220 C CA . GLY A 1 150 ? -1.897 2.131 11.970 1.00 88.88 150 GLY A CA 1
ATOM 1221 C C . GLY A 1 150 ? -2.263 1.758 13.407 1.00 88.88 150 GLY A C 1
ATOM 1222 O O . GLY A 1 150 ? -1.455 1.209 14.161 1.00 88.88 150 GLY A O 1
ATOM 1223 N N . ASN A 1 151 ? -3.491 2.107 13.787 1.00 87.50 151 ASN A N 1
ATOM 1224 C CA . ASN A 1 151 ? -4.066 1.890 15.108 1.00 87.50 151 ASN A CA 1
ATOM 1225 C C . ASN A 1 151 ? -5.598 1.821 14.987 1.00 87.50 151 ASN A C 1
ATOM 1227 O O . ASN A 1 151 ? -6.181 2.552 14.187 1.00 87.50 151 ASN A O 1
ATOM 1231 N N . ARG A 1 152 ? -6.257 0.973 15.786 1.00 88.88 152 ARG A N 1
ATOM 1232 C CA . ARG A 1 152 ? -7.726 0.837 15.792 1.00 88.88 152 ARG A CA 1
ATOM 1233 C C . ARG A 1 152 ? -8.435 2.135 16.177 1.00 88.88 152 ARG A C 1
ATOM 1235 O O . ARG A 1 152 ? -9.443 2.471 15.563 1.00 88.88 152 ARG A O 1
ATOM 1242 N N . ASP A 1 153 ? -7.874 2.880 17.124 1.00 90.19 153 ASP A N 1
ATOM 1243 C CA . ASP A 1 153 ? -8.529 4.053 17.722 1.00 90.19 153 ASP A CA 1
ATOM 1244 C C . ASP A 1 153 ? -8.553 5.262 16.777 1.00 90.19 153 ASP A C 1
ATOM 1246 O O . ASP A 1 153 ? -9.382 6.155 16.911 1.00 90.19 153 ASP A O 1
ATOM 1250 N N . LEU A 1 154 ? -7.657 5.278 15.786 1.00 92.94 154 LEU A N 1
ATOM 1251 C CA . LEU A 1 154 ? -7.519 6.370 14.819 1.00 92.94 154 LEU A CA 1
ATOM 1252 C C . LEU A 1 154 ? -8.344 6.140 13.545 1.00 92.94 154 LEU A C 1
ATOM 1254 O O . LEU A 1 154 ? -8.277 6.948 12.621 1.00 92.94 154 LEU A O 1
ATOM 1258 N N . LYS A 1 155 ? -9.145 5.065 13.494 1.00 93.50 155 LYS A N 1
ATOM 1259 C CA . LYS A 1 155 ? -9.968 4.702 12.332 1.00 93.50 155 LYS A CA 1
ATOM 1260 C C . LYS A 1 155 ? -10.797 5.871 11.771 1.00 93.50 155 LYS A C 1
ATOM 1262 O O . LYS A 1 155 ? -10.687 6.089 10.567 1.00 93.50 155 LYS A O 1
ATOM 1267 N N . PRO A 1 156 ? -11.552 6.643 12.582 1.00 94.81 156 PRO A N 1
ATOM 1268 C CA . PRO A 1 156 ? -12.331 7.764 12.055 1.00 94.81 156 PRO A CA 1
ATOM 1269 C C . PRO A 1 156 ? -11.454 8.827 11.388 1.00 94.81 156 PRO A C 1
ATOM 1271 O O . PRO A 1 156 ? -11.827 9.367 10.359 1.00 94.81 156 PRO A O 1
ATOM 1274 N N . ILE A 1 157 ? -10.253 9.074 11.922 1.00 96.81 157 ILE A N 1
ATOM 1275 C CA . ILE A 1 157 ? -9.339 10.080 11.372 1.00 96.81 157 ILE A CA 1
ATOM 1276 C C . ILE A 1 157 ? -8.782 9.630 10.014 1.00 96.81 157 ILE A C 1
ATOM 1278 O O . ILE A 1 157 ? -8.638 10.450 9.115 1.00 96.81 157 ILE A O 1
ATOM 1282 N N . PHE A 1 158 ? -8.504 8.334 9.823 1.00 96.88 158 PHE A N 1
ATOM 1283 C CA . PHE A 1 158 ? -8.096 7.820 8.507 1.00 96.88 158 PHE A CA 1
ATOM 1284 C C . PHE A 1 158 ? -9.205 7.959 7.456 1.00 96.88 158 PHE A C 1
ATOM 1286 O O . PHE A 1 158 ? -8.903 8.196 6.284 1.00 96.88 158 PHE A O 1
ATOM 1293 N N . ASP A 1 159 ? -10.468 7.806 7.863 1.00 96.25 159 ASP A N 1
ATOM 1294 C CA . ASP A 1 159 ? -11.624 8.010 6.987 1.00 96.25 159 ASP A CA 1
ATOM 1295 C C . ASP A 1 159 ? -11.789 9.496 6.637 1.00 96.25 159 ASP A C 1
ATOM 1297 O O . ASP A 1 159 ? -11.888 9.829 5.456 1.00 96.25 159 ASP A O 1
ATOM 1301 N N . ASP A 1 160 ? -11.715 10.382 7.635 1.00 97.94 160 ASP A N 1
ATOM 1302 C CA . ASP A 1 160 ? -11.780 11.839 7.458 1.00 97.94 160 ASP A CA 1
ATOM 1303 C C . ASP A 1 160 ? -10.692 12.325 6.477 1.00 97.94 160 ASP A C 1
ATOM 1305 O O . ASP A 1 160 ? -11.001 12.962 5.468 1.00 97.94 160 ASP A O 1
ATOM 1309 N N . VAL A 1 161 ? -9.433 11.915 6.685 1.00 98.31 161 VAL A N 1
ATOM 1310 C CA . VAL A 1 161 ? -8.302 12.283 5.811 1.00 98.31 161 VAL A CA 1
ATOM 1311 C C . VAL A 1 161 ? -8.468 11.729 4.391 1.00 98.31 161 VAL A C 1
ATOM 1313 O O . VAL A 1 161 ? -8.162 12.422 3.419 1.00 98.31 161 VAL A O 1
ATOM 1316 N N . ALA A 1 162 ? -8.936 10.485 4.231 1.00 97.88 162 ALA A N 1
ATOM 1317 C CA . ALA A 1 162 ? -9.147 9.911 2.900 1.00 97.88 162 ALA A CA 1
ATOM 1318 C C . ALA A 1 162 ? -10.268 10.608 2.129 1.00 97.88 162 ALA A C 1
ATOM 1320 O O . ALA A 1 162 ? -10.138 10.800 0.918 1.00 97.88 162 ALA A O 1
ATOM 1321 N N . ASN A 1 163 ? -11.339 10.991 2.825 1.00 97.50 163 ASN A N 1
ATOM 1322 C CA . ASN A 1 163 ? -12.446 11.739 2.245 1.00 97.50 163 ASN A CA 1
ATOM 1323 C C . ASN A 1 163 ? -12.018 13.157 1.859 1.00 97.50 163 ASN A C 1
ATOM 1325 O O . ASN A 1 163 ? -12.378 13.614 0.779 1.00 97.50 163 ASN A O 1
ATOM 1329 N N . GLU A 1 164 ? -11.213 13.823 2.692 1.00 98.25 164 GLU A N 1
ATOM 1330 C CA . GLU A 1 164 ? -10.693 15.158 2.389 1.00 98.25 164 GLU A CA 1
ATOM 1331 C C . GLU A 1 164 ? -9.755 15.145 1.176 1.00 98.25 164 GLU A C 1
ATOM 1333 O O . GLU A 1 164 ? -9.904 15.956 0.264 1.00 98.25 164 GLU A O 1
ATOM 1338 N N . LEU A 1 165 ? -8.792 14.217 1.137 1.00 97.94 165 LEU A N 1
ATOM 1339 C CA . LEU A 1 165 ? -7.855 14.122 0.015 1.00 97.94 165 LEU A CA 1
ATOM 1340 C C . LEU A 1 165 ? -8.532 13.614 -1.263 1.00 97.94 165 LEU A C 1
ATOM 1342 O O . LEU A 1 165 ? -8.097 13.962 -2.357 1.00 97.94 165 LEU A O 1
ATOM 1346 N N . ASN A 1 166 ? -9.548 12.757 -1.128 1.00 96.81 166 ASN A N 1
ATOM 1347 C CA . ASN A 1 166 ? -10.355 12.192 -2.209 1.00 96.81 166 ASN A CA 1
ATOM 1348 C C . ASN A 1 166 ? -9.542 11.663 -3.411 1.00 96.81 166 ASN A C 1
ATOM 1350 O O . ASN A 1 166 ? -9.909 11.847 -4.570 1.00 96.81 166 ASN A O 1
ATOM 1354 N N . THR A 1 167 ? -8.424 10.984 -3.142 1.00 96.50 167 THR A N 1
ATOM 1355 C CA . THR A 1 167 ? -7.608 10.331 -4.178 1.00 96.50 167 THR A CA 1
ATOM 1356 C C . THR A 1 167 ? -7.652 8.807 -4.043 1.00 96.50 167 THR A C 1
ATOM 1358 O O . THR A 1 167 ? -7.804 8.297 -2.926 1.00 96.50 167 THR A O 1
ATOM 1361 N N . PRO A 1 168 ? -7.429 8.045 -5.135 1.00 96.31 168 PRO A N 1
ATOM 1362 C CA . PRO A 1 168 ? -7.311 6.589 -5.061 1.00 96.31 168 PRO A CA 1
ATOM 1363 C C . PRO A 1 168 ? -6.260 6.125 -4.048 1.00 96.31 168 PRO A C 1
ATOM 1365 O O . PRO A 1 168 ? -6.495 5.184 -3.295 1.00 96.31 168 PRO A O 1
ATOM 1368 N N . ALA A 1 169 ? -5.117 6.815 -3.980 1.00 95.81 169 ALA A N 1
ATOM 1369 C CA . ALA A 1 169 ? -4.041 6.490 -3.050 1.00 95.81 169 ALA A CA 1
ATOM 1370 C C . ALA A 1 169 ? -4.464 6.681 -1.582 1.00 95.81 169 ALA A C 1
ATOM 1372 O O . ALA A 1 169 ? -4.216 5.793 -0.767 1.00 95.81 169 ALA A O 1
ATOM 1373 N N . ALA A 1 170 ? -5.158 7.781 -1.259 1.00 97.81 170 ALA A N 1
ATOM 1374 C CA . ALA A 1 170 ? -5.677 8.050 0.086 1.00 97.81 170 ALA A CA 1
ATOM 1375 C C . ALA A 1 170 ? -6.735 7.024 0.521 1.00 97.81 170 ALA A C 1
ATOM 1377 O O . ALA A 1 170 ? -6.698 6.506 1.636 1.00 97.81 170 ALA A O 1
ATOM 1378 N N . LYS A 1 171 ? -7.634 6.642 -0.387 1.00 98.00 171 LYS A N 1
ATOM 1379 C CA . LYS A 1 171 ? -8.639 5.607 -0.117 1.00 98.00 171 LYS A CA 1
ATOM 1380 C C . LYS A 1 171 ? -8.004 4.226 0.076 1.00 98.00 171 LYS A C 1
ATOM 1382 O O . LYS A 1 171 ? -8.345 3.518 1.023 1.00 98.00 171 LYS A O 1
ATOM 1387 N N . LEU A 1 172 ? -7.037 3.856 -0.770 1.00 97.62 172 LEU A N 1
ATOM 1388 C CA . LEU A 1 172 ? -6.311 2.585 -0.666 1.00 97.62 172 LEU A CA 1
ATOM 1389 C C . LEU A 1 172 ? -5.516 2.474 0.633 1.00 97.62 172 LEU A C 1
ATOM 1391 O O . LEU A 1 172 ? -5.548 1.420 1.273 1.00 97.62 172 LEU A O 1
ATOM 1395 N N . ILE A 1 173 ? -4.801 3.529 1.026 1.00 96.88 173 ILE A N 1
ATOM 1396 C CA . ILE A 1 173 ? -3.982 3.504 2.239 1.00 96.88 173 ILE A CA 1
ATOM 1397 C C . ILE A 1 173 ? -4.865 3.461 3.493 1.00 96.88 173 ILE A C 1
ATOM 1399 O O . ILE A 1 173 ? -4.620 2.619 4.358 1.00 96.88 173 ILE A O 1
ATOM 1403 N N . SER A 1 174 ? -5.961 4.230 3.549 1.00 97.38 174 SER A N 1
ATOM 1404 C CA . SER A 1 174 ? -6.920 4.171 4.662 1.00 97.38 174 SER A CA 1
ATOM 1405 C C . SER A 1 174 ? -7.602 2.810 4.761 1.00 97.38 174 SER A C 1
ATOM 1407 O O . SER A 1 174 ? -7.616 2.208 5.838 1.00 97.38 174 SER A O 1
ATOM 1409 N N . PHE A 1 175 ? -8.085 2.253 3.646 1.00 97.62 175 PHE A N 1
ATOM 1410 C CA . PHE A 1 175 ? -8.623 0.888 3.614 1.00 97.62 175 PHE A CA 1
ATOM 1411 C C . PHE A 1 175 ? -7.588 -0.143 4.086 1.00 97.62 175 PHE A C 1
ATOM 1413 O O . PHE A 1 175 ? -7.894 -1.050 4.867 1.00 97.62 175 PHE A O 1
ATOM 1420 N N . SER A 1 176 ? -6.335 0.008 3.656 1.00 96.75 176 SER A N 1
ATOM 1421 C CA . SER A 1 176 ? -5.245 -0.888 4.038 1.00 96.75 176 SER A CA 1
ATOM 1422 C C . SER A 1 176 ? -4.950 -0.837 5.535 1.00 96.75 176 SER A C 1
ATOM 1424 O O . SER A 1 176 ? -4.854 -1.891 6.162 1.00 96.75 176 SER A O 1
ATOM 1426 N N . ILE A 1 177 ? -4.900 0.357 6.134 1.00 96.06 177 ILE A N 1
ATOM 1427 C CA . ILE A 1 177 ? -4.743 0.519 7.586 1.00 96.06 177 ILE A CA 1
ATOM 1428 C C . ILE A 1 177 ? -5.912 -0.138 8.320 1.00 96.06 177 ILE A C 1
ATOM 1430 O O . ILE A 1 177 ? -5.703 -0.984 9.193 1.00 96.06 177 ILE A O 1
ATOM 1434 N N . LYS A 1 178 ? -7.150 0.187 7.936 1.00 95.38 178 LYS A N 1
ATOM 1435 C CA . LYS A 1 178 ? -8.351 -0.345 8.596 1.00 95.38 178 LYS A CA 1
ATOM 1436 C C . LYS A 1 178 ? -8.423 -1.865 8.557 1.00 95.38 178 LYS A C 1
ATOM 1438 O O . LYS A 1 178 ? -8.821 -2.475 9.542 1.00 95.38 178 LYS A O 1
ATOM 1443 N N . THR A 1 179 ? -8.006 -2.480 7.456 1.00 95.69 179 THR A N 1
ATOM 1444 C CA . THR A 1 179 ? -7.992 -3.943 7.314 1.00 95.69 179 THR A CA 1
ATOM 1445 C C . THR A 1 179 ? -6.763 -4.601 7.938 1.00 95.69 179 THR A C 1
ATOM 1447 O O . THR A 1 179 ? -6.791 -5.798 8.193 1.00 95.69 179 THR A O 1
ATOM 1450 N N . CYS A 1 180 ? -5.654 -3.884 8.155 1.00 93.94 180 CYS A N 1
ATOM 1451 C CA . CYS A 1 180 ? -4.516 -4.410 8.924 1.00 93.94 180 CYS A CA 1
ATOM 1452 C C . CYS A 1 180 ? -4.842 -4.485 10.414 1.00 93.94 180 CYS A C 1
ATOM 1454 O O . CYS A 1 180 ? -4.471 -5.444 11.084 1.00 93.94 180 CYS A O 1
ATOM 1456 N N . TYR A 1 181 ? -5.559 -3.483 10.920 1.00 91.94 181 TYR A N 1
ATOM 1457 C CA . TYR A 1 181 ? -5.850 -3.358 12.343 1.00 91.94 181 TYR A CA 1
ATOM 1458 C C . TYR A 1 181 ? -7.290 -3.733 12.698 1.00 91.94 181 TYR A C 1
ATOM 1460 O O . TYR A 1 181 ? -7.639 -3.703 13.869 1.00 91.94 181 TYR A O 1
ATOM 1468 N N . GLY A 1 182 ? -8.125 -4.141 11.746 1.00 92.25 182 GLY A N 1
ATOM 1469 C CA . GLY A 1 182 ? -9.533 -4.454 11.974 1.00 92.25 182 GLY A CA 1
ATOM 1470 C C . GLY A 1 182 ? -10.108 -5.417 10.940 1.00 92.25 182 GLY A C 1
ATOM 1471 O O . GLY A 1 182 ? -9.411 -5.910 10.054 1.00 92.25 182 GLY A O 1
ATOM 1472 N N . LYS A 1 183 ? -11.406 -5.711 11.070 1.00 94.00 183 LYS A N 1
ATOM 1473 C CA . LYS A 1 183 ? -12.114 -6.586 10.131 1.00 94.00 183 LYS A CA 1
ATOM 1474 C C . LYS A 1 183 ? -12.360 -5.863 8.804 1.00 94.00 183 LYS A C 1
ATOM 1476 O O . LYS A 1 183 ? -12.717 -4.685 8.793 1.00 94.00 183 LYS A O 1
ATOM 1481 N N . LEU A 1 184 ? -12.203 -6.582 7.694 1.00 96.06 184 LEU A N 1
ATOM 1482 C CA . LEU A 1 184 ? -12.540 -6.073 6.369 1.00 96.06 184 LEU A CA 1
ATOM 1483 C C . LEU A 1 184 ? -14.048 -5.840 6.234 1.00 96.06 184 LEU A C 1
ATOM 1485 O O . LEU A 1 184 ? -14.857 -6.699 6.575 1.00 96.06 184 LEU A O 1
ATOM 1489 N N . SER A 1 185 ? -14.413 -4.675 5.698 1.00 96.06 185 SER A N 1
ATOM 1490 C CA . SER A 1 185 ? -15.792 -4.312 5.370 1.00 96.06 185 SER A CA 1
ATOM 1491 C C . SER A 1 185 ? -16.085 -4.635 3.903 1.00 96.06 185 SER A C 1
ATOM 1493 O O . SER A 1 185 ? -15.530 -4.006 3.004 1.00 96.06 185 SER A O 1
ATOM 1495 N N . ILE A 1 186 ? -16.958 -5.617 3.645 1.00 96.56 186 ILE A N 1
ATOM 1496 C CA . ILE A 1 186 ? -17.390 -5.966 2.277 1.00 96.56 186 ILE A CA 1
ATOM 1497 C C . ILE A 1 186 ? -18.111 -4.793 1.582 1.00 96.56 186 ILE A C 1
ATOM 1499 O O . ILE A 1 186 ? -17.827 -4.562 0.406 1.00 96.56 186 ILE A O 1
ATOM 1503 N N . PRO A 1 187 ? -19.007 -4.030 2.248 1.00 97.38 187 PRO A N 1
ATOM 1504 C CA . PRO A 1 187 ? -19.611 -2.847 1.635 1.00 97.38 187 PRO A CA 1
ATOM 1505 C C . PRO A 1 187 ? -18.569 -1.832 1.155 1.00 97.38 187 PRO A C 1
ATOM 1507 O O . PRO A 1 187 ? -18.639 -1.373 0.019 1.00 97.38 187 PRO A O 1
ATOM 1510 N N . GLU A 1 188 ? -17.564 -1.547 1.985 1.00 97.38 188 GLU A N 1
ATOM 1511 C CA . GLU A 1 188 ? -16.473 -0.639 1.624 1.00 97.38 188 GLU A CA 1
ATOM 1512 C C . GLU A 1 188 ? -15.637 -1.193 0.462 1.00 97.38 188 GLU A C 1
ATOM 1514 O O . GLU A 1 188 ? -15.363 -0.480 -0.501 1.00 97.38 188 GLU A O 1
ATOM 1519 N N . LEU A 1 189 ? -15.294 -2.485 0.506 1.00 98.12 189 LEU A N 1
ATOM 1520 C CA . LEU A 1 189 ? -14.562 -3.154 -0.568 1.00 98.12 189 LEU A CA 1
ATOM 1521 C C . LEU A 1 189 ? -15.290 -3.039 -1.914 1.00 98.12 189 LEU A C 1
ATOM 1523 O O . LEU A 1 189 ? -14.653 -2.799 -2.938 1.00 98.12 189 LEU A O 1
ATOM 1527 N N . ARG A 1 190 ? -16.618 -3.193 -1.919 1.00 97.81 190 ARG A N 1
ATOM 1528 C CA . ARG A 1 190 ? -17.438 -3.077 -3.131 1.00 97.81 190 ARG A CA 1
ATOM 1529 C C . ARG A 1 190 ? -17.411 -1.660 -3.705 1.00 97.81 190 ARG A C 1
ATOM 1531 O O . ARG A 1 190 ? -17.335 -1.517 -4.923 1.00 97.81 190 ARG A O 1
ATOM 1538 N N . LEU A 1 191 ? -17.460 -0.639 -2.848 1.00 97.56 191 LEU A N 1
ATOM 1539 C CA . LEU A 1 191 ? -17.357 0.760 -3.274 1.00 97.56 191 LEU A CA 1
ATOM 1540 C C . LEU A 1 191 ? -15.993 1.037 -3.917 1.00 97.56 191 LEU A C 1
ATOM 1542 O O . LEU A 1 191 ? -15.948 1.544 -5.035 1.00 97.56 191 LEU A O 1
ATOM 1546 N N . LEU A 1 192 ? -14.903 0.618 -3.267 1.00 97.88 192 LEU A N 1
ATOM 1547 C CA . LEU A 1 192 ? -13.545 0.790 -3.797 1.00 97.88 192 LEU A CA 1
ATOM 1548 C C . LEU A 1 192 ? -13.322 0.017 -5.099 1.00 97.88 192 LEU A C 1
ATOM 1550 O O . LEU A 1 192 ? -12.692 0.529 -6.017 1.00 97.88 192 LEU A O 1
ATOM 1554 N N . TYR A 1 193 ? -13.854 -1.204 -5.201 1.00 97.31 193 TYR A N 1
ATOM 1555 C CA . TYR A 1 193 ? -13.768 -1.987 -6.431 1.00 97.31 193 TYR A CA 1
ATOM 1556 C C . TYR A 1 193 ? -14.429 -1.268 -7.609 1.00 97.31 193 TYR A C 1
ATOM 1558 O O . TYR A 1 193 ? -13.820 -1.162 -8.670 1.00 97.31 193 TYR A O 1
ATOM 1566 N N . LYS A 1 194 ? -15.647 -0.746 -7.406 1.00 97.12 194 LYS A N 1
ATOM 1567 C CA . LYS A 1 194 ? -16.375 0.006 -8.433 1.00 97.12 194 LYS A CA 1
ATOM 1568 C C . LYS A 1 194 ? -15.639 1.290 -8.813 1.00 97.12 194 LYS A C 1
ATOM 1570 O O . LYS A 1 194 ? -15.518 1.596 -9.989 1.00 97.12 194 LYS A O 1
ATOM 1575 N N . GLU A 1 195 ? -15.119 2.025 -7.832 1.00 96.88 195 GLU A N 1
ATOM 1576 C CA . GLU A 1 195 ? -14.365 3.256 -8.091 1.00 96.88 195 GLU A CA 1
ATOM 1577 C C . GLU A 1 195 ? -13.086 2.996 -8.907 1.00 96.88 195 GLU A C 1
ATOM 1579 O O . GLU A 1 195 ? -12.715 3.797 -9.763 1.00 96.88 195 GLU A O 1
ATOM 1584 N N . PHE A 1 196 ? -12.413 1.868 -8.668 1.00 96.25 196 PHE A N 1
ATOM 1585 C CA . PHE A 1 196 ? -11.134 1.544 -9.303 1.00 96.25 196 PHE A CA 1
ATOM 1586 C C . PHE A 1 196 ? -11.251 0.620 -10.517 1.00 96.25 196 PHE A C 1
ATOM 1588 O O . PHE A 1 196 ? -10.223 0.169 -11.022 1.00 96.25 196 PHE A O 1
ATOM 1595 N N . GLU A 1 197 ? -12.456 0.347 -11.022 1.00 92.50 197 GLU A N 1
ATOM 1596 C CA . GLU A 1 197 ? -12.658 -0.589 -12.137 1.00 92.50 197 GLU A CA 1
ATOM 1597 C C . GLU A 1 197 ? -11.885 -0.181 -13.404 1.00 92.50 197 GLU A C 1
ATOM 1599 O O . GLU A 1 197 ? -11.330 -1.037 -14.090 1.00 92.50 197 GLU A O 1
ATOM 1604 N N . ASN A 1 198 ? -11.747 1.129 -13.635 1.00 92.38 198 ASN A N 1
ATOM 1605 C CA . ASN A 1 198 ? -11.002 1.713 -14.754 1.00 92.38 198 ASN A CA 1
ATOM 1606 C C . ASN A 1 198 ? -9.574 2.146 -14.372 1.00 92.38 198 ASN A C 1
ATOM 1608 O O . ASN A 1 198 ? -8.896 2.819 -15.146 1.00 92.38 198 ASN A O 1
ATOM 1612 N N . ASN A 1 199 ? -9.097 1.775 -13.179 1.00 94.00 199 ASN A N 1
ATOM 1613 C CA . ASN A 1 199 ? -7.741 2.052 -12.709 1.00 94.00 199 ASN A CA 1
ATOM 1614 C C . ASN A 1 199 ? -7.023 0.734 -12.360 1.00 94.00 199 ASN A C 1
ATOM 1616 O O . ASN A 1 199 ? -7.034 0.304 -11.200 1.00 94.00 199 ASN A O 1
ATOM 1620 N N . PRO A 1 200 ? -6.355 0.092 -13.341 1.00 90.00 200 PRO A N 1
ATOM 1621 C CA . PRO A 1 200 ? -5.715 -1.209 -13.150 1.00 90.00 200 PRO A CA 1
ATOM 1622 C C . PRO A 1 200 ? -4.679 -1.224 -12.023 1.00 90.00 200 PRO A C 1
ATOM 1624 O O . PRO A 1 200 ? -4.566 -2.213 -11.301 1.00 90.00 200 PRO A O 1
ATOM 1627 N N . VAL A 1 201 ? -3.943 -0.124 -11.835 1.00 89.12 201 VAL A N 1
ATOM 1628 C CA . VAL A 1 201 ? -2.917 -0.010 -10.788 1.00 89.12 201 VAL A CA 1
ATOM 1629 C C . VAL A 1 201 ? -3.563 0.012 -9.404 1.00 89.12 201 VAL A C 1
ATOM 1631 O O . VAL A 1 201 ? -3.170 -0.764 -8.531 1.00 89.12 201 VAL A O 1
ATOM 1634 N N . ALA A 1 202 ? -4.584 0.851 -9.208 1.00 93.69 202 ALA A N 1
ATOM 1635 C CA . ALA A 1 202 ? -5.314 0.917 -7.946 1.00 93.69 202 ALA A CA 1
ATOM 1636 C C . ALA A 1 202 ? -6.005 -0.417 -7.628 1.00 93.69 202 ALA A C 1
ATOM 1638 O O . ALA A 1 202 ? -5.919 -0.909 -6.500 1.00 93.69 202 ALA A O 1
ATOM 1639 N N . LEU A 1 203 ? -6.610 -1.052 -8.637 1.00 94.88 203 LEU A N 1
ATOM 1640 C CA . LEU A 1 203 ? -7.246 -2.356 -8.490 1.00 94.88 203 LEU A CA 1
ATOM 1641 C C . LEU A 1 203 ? -6.238 -3.448 -8.104 1.00 94.88 203 LEU A C 1
ATOM 1643 O O . LEU A 1 203 ? -6.531 -4.287 -7.250 1.00 94.88 203 LEU A O 1
ATOM 1647 N N . ARG A 1 204 ? -5.034 -3.423 -8.682 1.00 93.19 204 ARG A N 1
ATOM 1648 C CA . ARG A 1 204 ? -3.956 -4.358 -8.340 1.00 93.19 204 ARG A CA 1
ATOM 1649 C C . ARG A 1 204 ? -3.506 -4.203 -6.885 1.00 93.19 204 ARG A C 1
ATOM 1651 O O . ARG A 1 204 ? -3.339 -5.205 -6.190 1.00 93.19 204 ARG A O 1
ATOM 1658 N N . ILE A 1 205 ? -3.373 -2.967 -6.397 1.00 94.81 205 ILE A N 1
ATOM 1659 C CA . ILE A 1 205 ? -3.045 -2.687 -4.987 1.00 94.81 205 ILE A CA 1
ATOM 1660 C C . ILE A 1 205 ? -4.177 -3.162 -4.064 1.00 94.81 205 ILE A C 1
ATOM 1662 O O . ILE A 1 205 ? -3.909 -3.817 -3.054 1.00 94.81 205 ILE A O 1
ATOM 1666 N N . LEU A 1 206 ? -5.441 -2.907 -4.425 1.00 96.38 206 LEU A N 1
ATOM 1667 C CA . LEU A 1 206 ? -6.604 -3.373 -3.663 1.00 96.38 206 LEU A CA 1
ATOM 1668 C C . LEU A 1 206 ? -6.628 -4.906 -3.553 1.00 96.38 206 LEU A C 1
ATOM 1670 O O . LEU A 1 206 ? -6.771 -5.445 -2.453 1.00 96.38 206 LEU A O 1
ATOM 1674 N N . LYS A 1 207 ? -6.419 -5.614 -4.672 1.00 95.62 207 LYS A N 1
ATOM 1675 C CA . LYS A 1 207 ? -6.323 -7.083 -4.716 1.00 95.62 207 LYS A CA 1
ATOM 1676 C C . LYS A 1 207 ? -5.170 -7.604 -3.859 1.00 95.62 207 LYS A C 1
ATOM 1678 O O . LYS A 1 207 ? -5.371 -8.537 -3.080 1.00 95.62 207 LYS A O 1
ATOM 1683 N N . ALA A 1 208 ? -3.994 -6.977 -3.927 1.00 94.62 208 ALA A N 1
ATOM 1684 C CA . ALA A 1 208 ? -2.854 -7.337 -3.085 1.00 94.62 208 ALA A CA 1
ATOM 1685 C C . ALA A 1 208 ? -3.168 -7.170 -1.589 1.00 94.62 208 ALA A C 1
ATOM 1687 O O . ALA A 1 208 ? -2.869 -8.062 -0.787 1.00 94.62 208 ALA A O 1
ATOM 1688 N N . ARG A 1 209 ? -3.844 -6.076 -1.209 1.00 95.19 209 ARG A N 1
ATOM 1689 C CA . ARG A 1 209 ? -4.259 -5.847 0.179 1.00 95.19 209 ARG A CA 1
ATOM 1690 C C . ARG A 1 209 ? -5.270 -6.887 0.657 1.00 95.19 209 ARG A C 1
ATOM 1692 O O . ARG A 1 209 ? -5.099 -7.434 1.747 1.00 95.19 209 ARG A O 1
ATOM 1699 N N . VAL A 1 210 ? -6.287 -7.193 -0.148 1.00 96.69 210 VAL A N 1
ATOM 1700 C CA . VAL A 1 210 ? -7.295 -8.209 0.190 1.00 96.69 210 VAL A CA 1
ATOM 1701 C C . VAL A 1 210 ? -6.676 -9.599 0.292 1.00 96.69 210 VAL A C 1
ATOM 1703 O O . VAL A 1 210 ? -6.958 -10.322 1.246 1.00 96.69 210 VAL A O 1
ATOM 1706 N N . LYS A 1 211 ? -5.774 -9.961 -0.623 1.00 95.00 211 LYS A N 1
ATOM 1707 C CA . LYS A 1 211 ? -5.028 -11.222 -0.549 1.00 95.00 211 LYS A CA 1
ATOM 1708 C C . LYS A 1 211 ? -4.229 -11.323 0.751 1.00 95.00 211 LYS A C 1
ATOM 1710 O O . LYS A 1 211 ? -4.333 -12.330 1.447 1.00 95.00 211 LYS A O 1
ATOM 1715 N N . SER A 1 212 ? -3.507 -10.262 1.118 1.00 93.50 212 SER A N 1
ATOM 1716 C CA . SER A 1 212 ? -2.790 -10.187 2.397 1.00 93.50 212 SER A CA 1
ATOM 1717 C C . SER A 1 212 ? -3.738 -10.344 3.593 1.00 93.50 212 SER A C 1
ATOM 1719 O O . SER A 1 212 ? -3.443 -11.130 4.494 1.00 93.50 212 SER A O 1
ATOM 1721 N N . TYR A 1 213 ? -4.898 -9.675 3.590 1.00 95.75 213 TYR A N 1
ATOM 1722 C CA . TYR A 1 213 ? -5.907 -9.820 4.643 1.00 95.75 213 TYR A CA 1
ATOM 1723 C C . TYR A 1 213 ? -6.379 -11.270 4.794 1.00 95.75 213 TYR A C 1
ATOM 1725 O O . TYR A 1 213 ? -6.361 -11.800 5.902 1.00 95.75 213 TYR A O 1
ATOM 1733 N N . LEU A 1 214 ? -6.751 -11.920 3.689 1.00 95.50 214 LEU A N 1
ATOM 1734 C CA . LEU A 1 214 ? -7.245 -13.297 3.696 1.00 95.50 214 LEU A CA 1
ATOM 1735 C C . LEU A 1 214 ? -6.180 -14.297 4.157 1.00 95.50 214 LEU A C 1
ATOM 1737 O O . LEU A 1 214 ? -6.520 -15.298 4.776 1.00 95.50 214 LEU A O 1
ATOM 1741 N N . TYR A 1 215 ? -4.904 -14.059 3.859 1.00 93.94 215 TYR A N 1
ATOM 1742 C CA . TYR A 1 215 ? -3.835 -14.987 4.243 1.00 93.94 215 TYR A CA 1
ATOM 1743 C C . TYR A 1 215 ? -3.455 -14.840 5.716 1.00 93.94 215 TYR A C 1
ATOM 1745 O O . TYR A 1 215 ? -3.110 -15.821 6.357 1.00 93.94 215 TYR A O 1
ATOM 1753 N N . ASN A 1 216 ? -3.583 -13.632 6.270 1.00 93.56 216 ASN A N 1
ATOM 1754 C CA . ASN A 1 216 ? -3.148 -13.314 7.629 1.00 93.56 216 ASN A CA 1
ATOM 1755 C C . ASN A 1 216 ? -4.293 -13.268 8.649 1.00 93.56 216 ASN A C 1
ATOM 1757 O O . ASN A 1 216 ? -4.068 -12.845 9.781 1.00 93.56 216 ASN A O 1
ATOM 1761 N N . ASN A 1 217 ? -5.521 -13.651 8.293 1.00 94.31 217 ASN A N 1
ATOM 1762 C CA . ASN A 1 217 ? -6.661 -13.647 9.211 1.00 94.31 217 ASN A CA 1
ATOM 1763 C C . ASN A 1 217 ? -7.490 -14.922 9.086 1.00 94.31 217 ASN A C 1
ATOM 1765 O O . ASN A 1 217 ? -7.648 -15.476 7.999 1.00 94.31 217 ASN A O 1
ATOM 1769 N N . TYR A 1 218 ? -8.082 -15.343 10.204 1.00 93.75 218 TYR A N 1
ATOM 1770 C CA . TYR A 1 218 ? -9.103 -16.382 10.198 1.00 93.75 218 TYR A CA 1
ATOM 1771 C C . TYR A 1 218 ? -10.369 -15.837 9.540 1.00 93.75 218 TYR A C 1
ATOM 1773 O O . TYR A 1 218 ? -11.094 -15.030 10.120 1.00 93.75 218 TYR A O 1
ATOM 1781 N N . VAL A 1 219 ? -10.617 -16.275 8.309 1.00 93.38 219 VAL A N 1
ATOM 1782 C CA . VAL A 1 219 ? -11.794 -15.910 7.518 1.00 93.38 219 VAL A CA 1
ATOM 1783 C C . VAL A 1 219 ? -12.484 -17.199 7.102 1.00 93.38 219 VAL A C 1
ATOM 1785 O O . VAL A 1 219 ? -11.858 -18.055 6.472 1.00 93.38 219 VAL A O 1
ATOM 1788 N N . LYS A 1 220 ? -13.763 -17.339 7.465 1.00 93.00 220 LYS A N 1
ATOM 1789 C CA . LYS A 1 220 ? -14.576 -18.503 7.095 1.00 93.00 220 LYS A CA 1
ATOM 1790 C C . LYS A 1 220 ? -14.653 -18.636 5.572 1.00 93.00 220 LYS A C 1
ATOM 1792 O O . LYS A 1 220 ? -14.553 -17.644 4.851 1.00 93.00 220 LYS A O 1
ATOM 1797 N N . TYR A 1 221 ? -14.823 -19.860 5.080 1.00 91.62 221 TYR A N 1
ATOM 1798 C CA . TYR A 1 221 ? -14.808 -20.146 3.643 1.00 91.62 221 TYR A CA 1
ATOM 1799 C C . TYR A 1 221 ? -15.864 -19.344 2.862 1.00 91.62 221 TYR A C 1
ATOM 1801 O O . TYR A 1 221 ? -15.549 -18.762 1.826 1.00 91.62 221 TYR A O 1
ATOM 1809 N N . ASP A 1 222 ? -17.086 -19.253 3.386 1.00 93.12 222 ASP A N 1
ATOM 1810 C CA . ASP A 1 222 ? -18.192 -18.489 2.800 1.00 93.12 222 ASP A CA 1
ATOM 1811 C C . ASP A 1 222 ? -17.880 -16.985 2.727 1.00 93.12 222 ASP A C 1
ATOM 1813 O O . ASP A 1 222 ? -18.092 -16.342 1.696 1.00 93.12 222 ASP A O 1
ATOM 1817 N N . GLU A 1 223 ? -17.307 -16.417 3.790 1.00 94.38 223 GLU A N 1
ATOM 1818 C CA . GLU A 1 223 ? -16.871 -15.020 3.819 1.00 94.38 223 GLU A CA 1
ATOM 1819 C C . GLU A 1 223 ? -15.701 -14.775 2.851 1.00 94.38 223 GLU A C 1
ATOM 1821 O O . GLU A 1 223 ? -15.717 -13.800 2.095 1.00 94.38 223 GLU A O 1
ATOM 1826 N N . ARG A 1 224 ? -14.727 -15.693 2.789 1.00 94.69 224 ARG A N 1
ATOM 1827 C CA . ARG A 1 224 ? -13.611 -15.647 1.830 1.00 94.69 224 ARG A CA 1
ATOM 1828 C C . ARG A 1 224 ? -14.119 -15.676 0.389 1.00 94.69 224 ARG A C 1
ATOM 1830 O O . ARG A 1 224 ? -13.626 -14.906 -0.435 1.00 94.69 224 ARG A O 1
ATOM 1837 N N . GLN A 1 225 ? -15.106 -16.520 0.090 1.00 93.75 225 GLN A N 1
ATOM 1838 C CA . GLN A 1 225 ? -15.732 -16.597 -1.229 1.00 93.75 225 GLN A CA 1
ATOM 1839 C C . GLN A 1 225 ? -16.434 -15.286 -1.590 1.00 93.75 225 GLN A C 1
ATOM 1841 O O . GLN A 1 225 ? -16.188 -14.748 -2.666 1.00 93.75 225 GLN A O 1
ATOM 1846 N N . ARG A 1 226 ? -17.218 -14.705 -0.671 1.00 95.69 226 ARG A N 1
ATOM 1847 C CA . ARG A 1 226 ? -17.871 -13.398 -0.884 1.00 95.69 226 ARG A CA 1
ATOM 1848 C C . ARG A 1 226 ? -16.861 -12.279 -1.156 1.00 95.69 226 ARG A C 1
ATOM 1850 O O . ARG A 1 226 ? -17.077 -11.460 -2.054 1.00 95.69 226 ARG A O 1
ATOM 1857 N N . ILE A 1 227 ? -15.753 -12.248 -0.412 1.00 96.50 227 ILE A N 1
ATOM 1858 C CA . ILE A 1 227 ? -14.665 -11.280 -0.613 1.00 96.50 227 ILE A CA 1
ATOM 1859 C C . ILE A 1 227 ? -14.013 -11.476 -1.990 1.00 96.50 227 ILE A C 1
ATOM 1861 O O . ILE A 1 227 ? -13.870 -10.508 -2.736 1.00 96.50 227 ILE A O 1
ATOM 1865 N N . ALA A 1 228 ? -13.665 -12.714 -2.354 1.00 94.50 228 ALA A N 1
ATOM 1866 C CA . ALA A 1 228 ? -13.034 -13.026 -3.637 1.00 94.50 228 ALA A CA 1
ATOM 1867 C C . ALA A 1 228 ? -13.939 -12.663 -4.827 1.00 94.50 228 ALA A C 1
ATOM 1869 O O . ALA A 1 228 ? -13.496 -11.973 -5.747 1.00 94.50 228 ALA A O 1
ATOM 1870 N N . SER A 1 229 ? -15.224 -13.030 -4.774 1.00 94.56 229 SER A N 1
ATOM 1871 C CA . SER A 1 229 ? -16.203 -12.691 -5.813 1.00 94.56 229 SER A CA 1
ATOM 1872 C C . SER A 1 229 ? -16.383 -11.182 -5.983 1.00 94.56 229 SER A C 1
ATOM 1874 O O . SER A 1 229 ? -16.540 -10.720 -7.110 1.00 94.56 229 SER A O 1
ATOM 1876 N N . THR A 1 230 ? -16.291 -10.399 -4.899 1.00 95.81 230 THR A N 1
ATOM 1877 C CA . THR A 1 230 ? -16.383 -8.927 -4.967 1.00 95.81 230 THR A CA 1
ATOM 1878 C C . THR A 1 230 ? -15.279 -8.321 -5.841 1.00 95.81 230 THR A C 1
ATOM 1880 O O . THR A 1 230 ? -15.524 -7.335 -6.525 1.00 95.81 230 THR A O 1
ATOM 1883 N N . LEU A 1 231 ? -14.088 -8.927 -5.864 1.00 93.56 231 LEU A N 1
ATOM 1884 C CA . LEU A 1 231 ? -12.943 -8.474 -6.665 1.00 93.56 231 LEU A CA 1
ATOM 1885 C C . LEU A 1 231 ? -12.748 -9.250 -7.977 1.00 93.56 231 LEU A C 1
ATOM 1887 O O . LEU A 1 231 ? -11.729 -9.057 -8.646 1.00 93.56 231 LEU A O 1
ATOM 1891 N N . LYS A 1 232 ? -13.694 -10.128 -8.340 1.00 93.38 232 LYS A N 1
ATOM 1892 C CA . LYS A 1 232 ? -13.578 -11.075 -9.465 1.00 93.38 232 LYS A CA 1
ATOM 1893 C C . LYS A 1 232 ? -12.317 -11.952 -9.382 1.00 93.38 232 LYS A C 1
ATOM 1895 O O . LYS A 1 232 ? -11.664 -12.215 -10.386 1.00 93.38 232 LYS A O 1
ATOM 1900 N N . MET A 1 233 ? -11.969 -12.396 -8.176 1.00 93.00 233 MET A N 1
ATOM 1901 C CA . MET A 1 233 ? -10.835 -13.289 -7.927 1.00 93.00 233 MET A CA 1
ATOM 1902 C C . MET A 1 233 ? -11.307 -14.743 -7.805 1.00 93.00 233 MET A C 1
ATOM 1904 O O . MET A 1 233 ? -12.376 -15.026 -7.264 1.00 93.00 233 MET A O 1
ATOM 1908 N N . SER A 1 234 ? -10.482 -15.670 -8.278 1.00 91.38 234 SER A N 1
ATOM 1909 C CA . SER A 1 234 ? -10.715 -17.111 -8.243 1.00 91.38 234 SER A CA 1
ATOM 1910 C C . SER A 1 234 ? -10.094 -17.753 -7.004 1.00 91.38 234 SER A C 1
ATOM 1912 O O . SER A 1 234 ? -8.930 -17.510 -6.667 1.00 91.38 234 SER A O 1
ATOM 1914 N N . LEU A 1 235 ? -10.863 -18.625 -6.349 1.00 89.56 235 LEU A N 1
ATOM 1915 C CA . LEU A 1 235 ? -10.369 -19.471 -5.267 1.00 89.56 235 LEU A CA 1
ATOM 1916 C C . LEU A 1 235 ? -9.823 -20.784 -5.824 1.00 89.56 235 LEU A C 1
ATOM 1918 O O . LEU A 1 235 ? -10.508 -21.477 -6.571 1.00 89.56 235 LEU A O 1
ATOM 1922 N N . ILE A 1 236 ? -8.612 -21.151 -5.411 1.00 88.94 236 ILE A N 1
ATOM 1923 C CA . ILE A 1 236 ? -8.013 -22.454 -5.719 1.00 88.94 236 ILE A CA 1
ATOM 1924 C C . ILE A 1 236 ? -7.829 -23.270 -4.447 1.00 88.94 236 ILE A C 1
ATOM 1926 O O . ILE A 1 236 ? -7.382 -22.748 -3.423 1.00 88.94 236 ILE A O 1
ATOM 1930 N N . GLN A 1 237 ? -8.143 -24.561 -4.509 1.00 76.31 237 GLN A N 1
ATOM 1931 C CA . GLN A 1 237 ? -7.770 -25.473 -3.434 1.00 76.31 237 GLN A CA 1
ATOM 1932 C C . GLN A 1 237 ? -6.251 -25.698 -3.459 1.00 76.31 237 GLN A C 1
ATOM 1934 O O . GLN A 1 237 ? -5.676 -25.807 -4.548 1.00 76.31 237 GLN A O 1
ATOM 1939 N N . PRO A 1 238 ? -5.571 -25.755 -2.300 1.00 62.94 238 PRO A N 1
ATOM 1940 C CA . PRO A 1 238 ? -4.203 -26.249 -2.255 1.00 62.94 238 PRO A CA 1
ATOM 1941 C C . PRO A 1 238 ? -4.191 -27.655 -2.863 1.00 62.94 238 PRO A C 1
ATOM 1943 O O . PRO A 1 238 ? -4.992 -28.495 -2.458 1.00 62.94 238 PRO A O 1
ATOM 1946 N N . ARG A 1 239 ? -3.321 -27.921 -3.847 1.00 54.06 239 ARG A N 1
ATOM 1947 C CA . ARG A 1 239 ? -3.082 -29.304 -4.279 1.00 54.06 239 ARG A CA 1
ATOM 1948 C C . ARG A 1 239 ? -2.565 -30.046 -3.051 1.00 54.06 239 ARG A C 1
ATOM 1950 O O . ARG A 1 239 ? -1.484 -29.720 -2.571 1.00 54.06 239 ARG A O 1
ATOM 1957 N N . GLY A 1 240 ? -3.362 -30.963 -2.507 1.00 44.16 240 GLY A N 1
ATOM 1958 C CA . GLY A 1 240 ? -2.906 -31.834 -1.434 1.00 44.16 240 GLY A CA 1
ATOM 1959 C C . GLY A 1 240 ? -1.654 -32.573 -1.898 1.00 44.16 240 GLY A C 1
ATOM 1960 O O . GLY A 1 240 ? -1.599 -33.033 -3.040 1.00 44.16 240 GLY A O 1
ATOM 1961 N N . ASN A 1 241 ? -0.650 -32.668 -1.028 1.00 40.47 241 ASN A N 1
ATOM 1962 C CA . ASN A 1 241 ? 0.432 -33.634 -1.178 1.00 40.47 241 ASN A CA 1
ATOM 1963 C C . ASN A 1 241 ? -0.171 -35.050 -1.106 1.00 40.47 241 ASN A C 1
ATOM 1965 O O . ASN A 1 241 ? -0.100 -35.705 -0.074 1.00 40.47 241 ASN A O 1
ATOM 1969 N N . ASN A 1 242 ? -0.757 -35.538 -2.199 1.00 36.06 242 ASN A N 1
ATOM 1970 C CA . ASN A 1 242 ? -1.065 -36.957 -2.390 1.00 36.06 242 ASN A CA 1
ATOM 1971 C C . ASN A 1 242 ? 0.171 -37.671 -2.959 1.00 36.06 242 ASN A C 1
ATOM 1973 O O . ASN A 1 242 ? 0.124 -38.281 -4.023 1.00 36.06 242 ASN A O 1
ATOM 1977 N N . LEU A 1 243 ? 1.293 -37.558 -2.247 1.00 39.84 243 LEU A N 1
ATOM 1978 C CA . LEU A 1 243 ? 2.487 -38.379 -2.444 1.00 39.84 243 LEU A CA 1
ATOM 1979 C C . LEU A 1 243 ? 2.883 -38.985 -1.097 1.00 39.84 243 LEU A C 1
ATOM 1981 O O . LEU A 1 243 ? 3.977 -38.748 -0.603 1.00 39.84 243 LEU A O 1
ATOM 1985 N N . ILE A 1 244 ? 1.974 -39.751 -0.491 1.00 41.62 244 ILE A N 1
ATOM 1986 C CA . ILE A 1 244 ? 2.345 -40.823 0.435 1.00 41.62 244 ILE A CA 1
ATOM 1987 C C . ILE A 1 244 ? 1.467 -42.038 0.111 1.00 41.62 244 ILE A C 1
ATOM 1989 O O . ILE A 1 244 ? 0.244 -41.940 0.047 1.00 41.62 244 ILE A O 1
ATOM 1993 N N . SER A 1 245 ? 2.163 -43.151 -0.127 1.00 39.38 245 SER A N 1
ATOM 1994 C CA . SER A 1 245 ? 1.711 -44.542 -0.221 1.00 39.38 245 SER A CA 1
ATOM 1995 C C . SER A 1 245 ? 0.640 -44.880 -1.265 1.00 39.38 245 SER A C 1
ATOM 1997 O O . SER A 1 245 ? -0.555 -44.957 -0.977 1.00 39.38 245 SER A O 1
ATOM 1999 N N . ARG A 1 246 ? 1.099 -45.273 -2.453 1.00 33.31 246 ARG A N 1
ATOM 2000 C CA . ARG A 1 246 ? 0.631 -46.542 -3.014 1.00 33.31 246 ARG A CA 1
ATOM 2001 C C . ARG A 1 246 ? 1.814 -47.505 -2.980 1.00 33.31 246 ARG A C 1
ATOM 2003 O O . ARG A 1 246 ? 2.861 -47.170 -3.520 1.00 33.31 246 ARG A O 1
ATOM 2010 N N . THR A 1 247 ? 1.591 -48.551 -2.187 1.00 38.31 247 THR A N 1
ATOM 2011 C CA . THR A 1 247 ? 2.230 -49.871 -2.100 1.00 38.31 247 THR A CA 1
ATOM 2012 C C . THR A 1 247 ? 3.390 -50.158 -3.037 1.00 38.31 247 THR A C 1
ATOM 2014 O O . THR A 1 247 ? 3.196 -50.018 -4.263 1.00 38.31 247 THR A O 1
#

pLDDT: mean 88.26, std 13.09, range [33.31, 98.31]

Foldseek 3Di:
DDQLQEFALDADLVVVVVVVVVVVVVVVVVVVVDPCVVCLVVDDPLVNLLVVLLVLLQVLLQCCVVCVVPDDLVVSLVSLLVSLVSLVVSLVSVVVVLVVVLVVVLCVVLVVDDDPVVSVVVNVVSVVVSVVVSLVVNVVSLVSNLVSNQDPVCLVSLVVSCVVVVDLSSLLSSQLSCLVHHPHDLVSLLVNLVVCVVPVSSLSSSSVSLSVSNNNDDDDSVRNVSSSVSSVHDYDYPPPPPPDDDD

Radius of gyration: 21.0 Å; chains: 1; bounding box: 49×68×59 Å